Protein AF-A0A7S0TMI6-F1 (afdb_monomer)

Secondary structure (DSSP, 8-state):
-------PPPPPPPPPPPPPPPPPPPP-PPPPPPPP----------------HHHHHHHHHHHHHHHHHHHHHHHHHHHHHHHHHHSS----S-TTHHHHHHHHHHHHHHHHHHHHTTTSS--TTT--EEEE--GGGTTT-HHHHHHHHHHHHHHHHHH-STT-PPPS-----EEEE--STT----S--S--STT------------TT--HHHH----------TTSPP--SPPPPPP-

Sequence (240 aa):
AAKGFGKQPAKAKGFGAAKKASSPPPKKKTATAAPQKSAEGGGTTAGKQDMHPALLALIAETPQRRAERQALLEARAPEIVEELQTRTHCFIDGVLGEDMCAAMRAEAMRLLGDKALEDKIIDTDTRAASVVIEPELFLQAPLVTEYALDCAKVFAPLLSGKNGPLSDDASASMLACYGVDGGNFNVHIDNHGNKDRRVLTLIYYMNPGYDSERQGGRFVPWEITEDAPPKTEPPPQLSS

InterPro domains:
  IPR044862 Prolyl 4-hydroxylase alpha subunit, Fe(2+) 2OG dioxygenase domain [PF13640] (174-226)
  IPR051559 Hypoxia-inducible factor prolyl hydroxylases [PTHR12907] (170-218)

Foldseek 3Di:
DDDDDDDDDDDDDDDDDDDDDDDDDDDDDDDDDDDDDDDDDDPPPPPPPPPDVVLVVCVVCLVVLLVLLLVLQLVCQVVQLVCVVVDVDDDDPQSNHDVLLVLLVVLLCVVCDPVQLVQPQQPPQQGKRKDFDDPVCCSSRVSLVVSLLSNLVNHQVSNCPPVHHRDSDSNGRMRIGNNDPPGHDDDDDPDPDDPDPDDDDDDDDSDPPDDCVPRPDDDDDDDDDPPPPDDPDDPDDDDD

pLDDT: mean 74.27, std 19.41, range [34.81, 96.44]

Mean predicted aligned error: 13.94 Å

Solvent-accessible surface area (backbone atoms only — not comparable to full-atom values): 16162 Å² total; per-residue (Å²): 141,90,83,85,83,88,79,81,86,79,83,81,78,79,81,79,80,80,79,79,79,80,78,80,81,84,80,84,77,83,86,76,88,77,82,91,76,82,92,74,91,72,86,76,75,81,70,79,73,76,73,55,68,70,59,55,50,50,62,66,48,44,64,59,55,47,52,52,52,45,52,38,48,57,73,48,39,66,62,52,50,54,39,49,73,77,37,98,63,76,88,78,81,70,62,69,44,67,68,53,43,53,54,33,38,54,37,52,51,62,71,53,37,75,59,40,60,62,77,72,42,49,47,84,86,28,35,28,23,71,43,74,62,48,81,82,46,36,88,75,26,47,61,62,52,47,49,48,38,46,50,19,57,60,45,18,74,76,62,30,54,99,84,42,83,50,62,55,66,51,92,83,40,70,51,74,42,68,68,45,92,88,37,46,76,75,95,77,68,94,60,85,49,94,85,53,79,72,84,78,88,86,86,86,86,72,64,85,89,72,47,60,91,82,67,47,88,73,88,75,89,81,84,87,55,93,83,58,71,83,78,85,63,79,79,83,78,79,84,128

Radius of gyration: 25.83 Å; Cα contacts (8 Å, |Δi|>4): 151; chains: 1; bounding box: 46×56×104 Å

Organism: Hemiselmis andersenii (NCBI:txid464988)

Structure (mmCIF, N/CA/C/O backbone):
data_AF-A0A7S0TMI6-F1
#
_entry.id   AF-A0A7S0TMI6-F1
#
loop_
_atom_site.group_PDB
_atom_site.id
_atom_site.type_symbol
_atom_site.label_atom_id
_atom_site.label_alt_id
_atom_site.label_comp_id
_atom_site.label_asym_id
_atom_site.label_entity_id
_atom_site.label_seq_id
_atom_site.pdbx_PDB_ins_code
_atom_site.Cartn_x
_atom_site.Cartn_y
_atom_site.Cartn_z
_atom_site.occupancy
_atom_site.B_iso_or_equiv
_atom_site.auth_seq_id
_atom_site.auth_comp_id
_atom_site.auth_asym_id
_atom_site.auth_atom_id
_atom_site.pdbx_PDB_model_num
ATOM 1 N N . ALA A 1 1 ? 1.324 27.051 62.964 1.00 42.59 1 ALA A N 1
ATOM 2 C CA . ALA A 1 1 ? 1.933 28.145 62.182 1.00 42.59 1 ALA A CA 1
ATOM 3 C C . ALA A 1 1 ? 2.197 27.638 60.768 1.00 42.59 1 ALA A C 1
ATOM 5 O O . ALA A 1 1 ? 3.131 26.876 60.571 1.00 42.59 1 ALA A O 1
ATOM 6 N N . ALA A 1 2 ? 1.320 27.979 59.821 1.00 36.53 2 ALA A N 1
ATOM 7 C CA . ALA A 1 2 ? 1.399 27.551 58.427 1.00 36.53 2 ALA A CA 1
ATOM 8 C C . ALA A 1 2 ? 1.865 28.728 57.549 1.00 36.53 2 ALA A C 1
ATOM 10 O O . ALA A 1 2 ? 1.232 29.780 57.526 1.00 36.53 2 ALA A O 1
ATOM 11 N N . LYS A 1 3 ? 2.989 28.540 56.855 1.00 42.94 3 LYS A N 1
ATOM 12 C CA . LYS A 1 3 ? 3.485 29.309 55.699 1.00 42.94 3 LYS A CA 1
ATOM 13 C C . LYS A 1 3 ? 3.918 28.233 54.691 1.00 42.94 3 LYS A C 1
ATOM 15 O O . LYS A 1 3 ? 4.522 27.264 55.120 1.00 42.94 3 LYS A O 1
ATOM 20 N N . GLY A 1 4 ? 3.682 28.272 53.389 1.00 36.19 4 GLY A N 1
ATOM 21 C CA . GLY A 1 4 ? 3.099 29.241 52.476 1.00 36.19 4 GLY A CA 1
ATOM 22 C C . GLY A 1 4 ? 3.324 28.716 51.046 1.00 36.19 4 GLY A C 1
ATOM 23 O O . GLY A 1 4 ? 3.699 27.561 50.868 1.00 36.19 4 GLY A O 1
ATOM 24 N N . PHE A 1 5 ? 3.171 29.615 50.073 1.00 36.53 5 PHE A N 1
ATOM 25 C CA . PHE A 1 5 ? 3.425 29.478 48.628 1.00 36.53 5 PHE A CA 1
ATOM 26 C C . PHE A 1 5 ? 2.288 28.936 47.758 1.00 36.53 5 PHE A C 1
ATOM 28 O O . PHE A 1 5 ? 2.330 27.836 47.218 1.00 36.53 5 PHE A O 1
ATOM 35 N N . GLY A 1 6 ? 1.328 29.829 47.502 1.00 41.09 6 GLY A N 1
ATOM 36 C CA . GLY A 1 6 ? 0.644 29.868 46.215 1.00 41.09 6 GLY A CA 1
ATOM 37 C C . GLY A 1 6 ? 1.582 30.408 45.130 1.00 41.09 6 GLY A C 1
ATOM 38 O O . GLY A 1 6 ? 2.201 31.459 45.303 1.00 41.09 6 GLY A O 1
ATOM 39 N N . LYS A 1 7 ? 1.675 29.696 44.006 1.00 44.06 7 LYS A N 1
ATOM 40 C CA . LYS A 1 7 ? 2.205 30.221 42.743 1.00 44.06 7 LYS A CA 1
ATOM 41 C C . LYS A 1 7 ? 1.038 30.407 41.775 1.00 44.06 7 LYS A C 1
ATOM 43 O O . LYS A 1 7 ? 0.287 29.473 41.518 1.00 44.06 7 LYS A O 1
ATOM 48 N N . GLN A 1 8 ? 0.891 31.628 41.269 1.00 43.75 8 GLN A N 1
ATOM 49 C CA . GLN A 1 8 ? 0.002 31.950 40.154 1.00 43.75 8 GLN A CA 1
ATOM 50 C C . GLN A 1 8 ? 0.540 31.331 38.853 1.00 43.75 8 GLN A C 1
ATOM 52 O O . GLN A 1 8 ? 1.759 31.333 38.655 1.00 43.75 8 GLN A O 1
ATOM 57 N N . PRO A 1 9 ? -0.322 30.868 37.932 1.00 44.75 9 PRO A N 1
ATOM 58 C CA . PRO A 1 9 ? 0.114 30.500 36.594 1.00 44.75 9 PRO A CA 1
ATOM 59 C C . PRO A 1 9 ? 0.406 31.754 35.757 1.00 44.75 9 PRO A C 1
ATOM 61 O O . PRO A 1 9 ? -0.373 32.711 35.714 1.00 44.75 9 PRO A O 1
ATOM 64 N N . ALA A 1 10 ? 1.559 31.736 35.089 1.00 40.81 10 ALA A N 1
ATOM 65 C CA . ALA A 1 10 ? 1.977 32.755 34.141 1.00 40.81 10 ALA A CA 1
ATOM 66 C C . ALA A 1 10 ? 1.086 32.728 32.889 1.00 40.81 10 ALA A C 1
ATOM 68 O O . ALA A 1 10 ? 0.789 31.672 32.333 1.00 40.81 10 ALA A O 1
ATOM 69 N N . LYS A 1 11 ? 0.675 33.915 32.431 1.00 38.59 11 LYS A N 1
ATOM 70 C CA . LYS A 1 11 ? -0.067 34.114 31.182 1.00 38.59 11 LYS A CA 1
ATOM 71 C C . LYS A 1 11 ? 0.801 33.694 29.991 1.00 38.59 11 LYS A C 1
ATOM 73 O O . LYS A 1 11 ? 1.833 34.316 29.737 1.00 38.59 11 LYS A O 1
ATOM 78 N N . ALA A 1 12 ? 0.360 32.682 29.248 1.00 40.16 12 ALA A N 1
ATOM 79 C CA . ALA A 1 12 ? 0.941 32.316 27.963 1.00 40.16 12 ALA A CA 1
ATOM 80 C C . ALA A 1 12 ? 0.749 33.467 26.957 1.00 40.16 12 ALA A C 1
ATOM 82 O O . ALA A 1 12 ? -0.366 33.948 26.742 1.00 40.16 12 ALA A O 1
ATOM 83 N N . LYS A 1 13 ? 1.852 33.940 26.367 1.00 38.34 13 LYS A N 1
ATOM 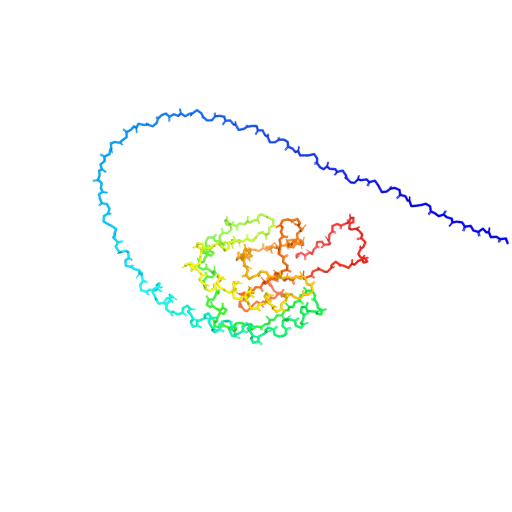84 C CA . LYS A 1 13 ? 1.847 34.894 25.253 1.00 38.34 13 LYS A CA 1
ATOM 85 C C . LYS A 1 13 ? 1.483 34.140 23.973 1.00 38.34 13 LYS A C 1
ATOM 87 O O . LYS A 1 13 ? 2.121 33.144 23.650 1.00 38.34 13 LYS A O 1
ATOM 92 N N . GLY A 1 14 ? 0.457 34.618 23.270 1.00 34.81 14 GLY A N 1
ATOM 93 C CA . GLY A 1 14 ? 0.005 34.056 22.000 1.00 34.81 14 GLY A CA 1
ATOM 94 C C . GLY A 1 14 ? 1.079 34.139 20.915 1.00 34.81 14 GLY A C 1
ATOM 95 O O . GLY A 1 14 ? 1.723 35.176 20.746 1.00 34.81 14 GLY A O 1
ATOM 96 N N . PHE A 1 15 ? 1.252 33.038 20.185 1.00 38.41 15 PHE A N 1
ATOM 97 C CA . PHE A 1 15 ? 2.086 32.976 18.992 1.00 38.41 15 PHE A CA 1
ATOM 98 C C . PHE A 1 15 ? 1.420 33.737 17.843 1.00 38.41 15 PHE A C 1
ATOM 100 O O . PHE A 1 15 ? 0.220 33.615 17.593 1.00 38.41 15 PHE A O 1
ATOM 107 N N . GLY A 1 16 ? 2.222 34.580 17.195 1.00 36.75 16 GLY A N 1
ATOM 108 C CA . GLY A 1 16 ? 1.798 35.514 16.165 1.00 36.75 16 GLY A CA 1
ATOM 109 C C . GLY A 1 16 ? 1.234 34.824 14.928 1.00 36.75 16 GLY A C 1
ATOM 110 O O . GLY A 1 16 ? 1.837 33.915 14.364 1.00 36.75 16 GLY A O 1
ATOM 111 N N . ALA A 1 17 ? 0.086 35.324 14.478 1.00 36.72 17 ALA A N 1
ATOM 112 C CA . ALA A 1 17 ? -0.463 35.033 13.168 1.00 36.72 17 ALA A CA 1
ATOM 113 C C . ALA A 1 17 ? 0.491 35.548 12.077 1.00 36.72 17 ALA A C 1
ATOM 115 O O . ALA A 1 17 ? 0.786 36.746 12.004 1.00 36.72 17 ALA A O 1
ATOM 116 N N . ALA A 1 18 ? 0.952 34.646 11.211 1.00 42.62 18 ALA A N 1
ATOM 117 C CA . ALA A 1 18 ? 1.651 35.008 9.989 1.00 42.62 18 ALA A CA 1
ATOM 118 C C . ALA A 1 18 ? 0.722 35.859 9.105 1.00 42.62 18 ALA A C 1
ATOM 120 O O . ALA A 1 18 ? -0.396 35.460 8.764 1.00 42.62 18 ALA A O 1
ATOM 121 N N . LYS A 1 19 ? 1.182 37.063 8.752 1.00 40.38 19 LYS A N 1
ATOM 122 C CA . LYS A 1 19 ? 0.500 37.962 7.818 1.00 40.38 19 LYS A CA 1
ATOM 123 C C . LYS A 1 19 ? 0.396 37.278 6.452 1.00 40.38 19 LYS A C 1
ATOM 125 O O . LYS A 1 19 ? 1.413 36.997 5.825 1.00 40.38 19 LYS A O 1
ATOM 130 N N . LYS A 1 20 ? -0.834 37.049 5.979 1.00 43.06 20 LYS A N 1
ATOM 131 C CA . LYS A 1 20 ? -1.117 36.645 4.595 1.00 43.06 20 LYS A CA 1
ATOM 132 C C . LYS A 1 20 ? -0.588 37.716 3.637 1.00 43.06 20 LYS A C 1
ATOM 134 O O . LYS A 1 20 ? -1.027 38.863 3.697 1.00 43.06 20 LYS A O 1
ATOM 139 N N . ALA A 1 21 ? 0.328 37.330 2.754 1.00 46.00 21 ALA A N 1
ATOM 140 C CA . ALA A 1 21 ? 0.695 38.125 1.592 1.00 46.00 21 ALA A CA 1
ATOM 141 C C . ALA A 1 21 ? -0.518 38.208 0.650 1.00 46.00 21 ALA A C 1
ATOM 143 O O . ALA A 1 21 ? -1.076 37.187 0.247 1.00 46.00 21 ALA A O 1
ATOM 144 N N . SER A 1 22 ? -0.959 39.426 0.342 1.00 47.41 22 SER A N 1
ATOM 145 C CA . SER A 1 22 ? -2.046 39.684 -0.599 1.00 47.41 22 SER A CA 1
ATOM 146 C C . SER A 1 22 ? -1.580 39.399 -2.024 1.00 47.41 22 SER A C 1
ATOM 148 O O . SER A 1 22 ? -0.650 40.039 -2.515 1.00 47.41 22 SER A O 1
ATOM 150 N N . SER A 1 23 ? -2.241 38.459 -2.691 1.00 55.97 23 SER A N 1
ATOM 151 C CA . SER A 1 23 ? -2.059 38.174 -4.113 1.00 55.97 23 SER A CA 1
ATOM 152 C C . SER A 1 23 ? -2.457 39.398 -4.957 1.00 55.97 23 SER A C 1
ATOM 154 O O . SER A 1 23 ? -3.486 40.017 -4.668 1.00 55.97 23 SER A O 1
ATOM 156 N N . PRO A 1 24 ? -1.695 39.764 -6.003 1.00 61.53 24 PRO A N 1
ATOM 157 C CA . PRO A 1 24 ? -2.089 40.832 -6.914 1.00 61.53 24 PRO A CA 1
ATOM 158 C C . PRO A 1 24 ? -3.308 40.420 -7.765 1.00 61.53 24 PRO A C 1
ATOM 160 O O . PRO A 1 24 ? -3.472 39.239 -8.082 1.00 61.53 24 PRO A O 1
ATOM 163 N N . PRO A 1 25 ? -4.168 41.379 -8.156 1.00 61.91 25 PRO A N 1
ATOM 164 C CA . PRO A 1 25 ? -5.385 41.095 -8.907 1.00 61.91 25 PRO A CA 1
ATOM 165 C C . PRO A 1 25 ? -5.085 40.597 -10.334 1.00 61.91 25 PRO A C 1
ATOM 167 O O . PRO A 1 25 ? -4.096 41.013 -10.948 1.00 61.91 25 PRO A O 1
ATOM 170 N N . PRO A 1 26 ? -5.950 39.736 -10.903 1.00 55.81 26 PRO A N 1
ATOM 171 C CA . PRO A 1 26 ? -5.761 39.190 -12.240 1.00 55.81 26 PRO A CA 1
ATOM 172 C C . PRO A 1 26 ? -5.887 40.283 -13.311 1.00 55.81 26 PRO A C 1
ATOM 174 O O . PRO A 1 26 ? -6.855 41.046 -13.353 1.00 55.81 26 PRO A O 1
ATOM 177 N N . LYS A 1 27 ? -4.904 40.339 -14.219 1.00 58.84 27 LYS A N 1
ATOM 178 C CA . LYS A 1 27 ? -4.942 41.202 -15.406 1.00 58.84 27 LYS A CA 1
ATOM 179 C C . LYS A 1 27 ? -6.069 40.743 -16.338 1.00 58.84 27 LYS A C 1
ATOM 181 O O . LYS A 1 27 ? -6.072 39.601 -16.796 1.00 58.84 27 LYS A O 1
ATOM 186 N N . LYS A 1 28 ? -7.001 41.653 -16.648 1.00 49.66 28 LYS A N 1
ATOM 187 C CA . LYS A 1 28 ? -8.027 41.484 -17.690 1.00 49.66 28 LYS A CA 1
ATOM 188 C C . LYS A 1 28 ? -7.351 41.173 -19.032 1.00 49.66 28 LYS A C 1
ATOM 190 O O . LYS A 1 28 ? -6.674 42.035 -19.586 1.00 49.66 28 LYS A O 1
ATOM 195 N N . LYS A 1 29 ? -7.557 39.962 -19.5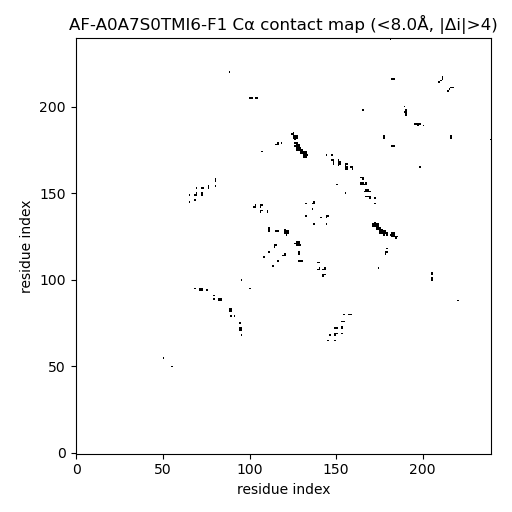58 1.00 50.34 29 LYS A N 1
ATOM 196 C CA . LYS A 1 29 ? -7.270 39.635 -20.960 1.00 50.34 29 LYS A CA 1
ATOM 197 C C . LYS A 1 29 ? -8.407 40.174 -21.827 1.00 50.34 29 LYS A C 1
ATOM 199 O O . LYS A 1 29 ? -9.563 39.798 -21.653 1.00 50.34 29 LYS A O 1
ATOM 204 N N . THR A 1 30 ? -8.065 41.080 -22.731 1.00 47.12 30 THR A N 1
ATOM 205 C CA . THR A 1 30 ? -8.906 41.556 -23.828 1.00 47.12 30 THR A CA 1
ATOM 206 C C . THR A 1 30 ? -9.189 40.400 -24.787 1.00 47.12 30 THR A C 1
ATOM 208 O O . THR A 1 30 ? -8.268 39.773 -25.306 1.00 47.12 30 THR A O 1
ATOM 211 N N . ALA A 1 31 ? -10.472 40.106 -24.994 1.00 41.91 31 ALA A N 1
ATOM 212 C CA . ALA A 1 31 ? -10.936 39.113 -25.950 1.00 41.91 31 ALA A CA 1
ATOM 213 C C . ALA A 1 31 ? -10.683 39.612 -27.379 1.00 41.91 31 ALA A C 1
ATOM 215 O O . ALA A 1 31 ? -11.191 40.659 -27.778 1.00 41.91 31 ALA A O 1
ATOM 216 N N . THR A 1 32 ? -9.888 38.867 -28.141 1.00 46.78 32 THR A N 1
ATOM 217 C CA . THR A 1 32 ? -9.762 39.036 -29.591 1.00 46.78 32 THR A CA 1
ATOM 218 C C . THR A 1 32 ? -10.737 38.068 -30.253 1.00 46.78 32 THR A C 1
ATOM 220 O O . THR A 1 32 ? -10.735 36.876 -29.946 1.00 46.78 32 THR A O 1
ATOM 223 N N . ALA A 1 33 ? -11.616 38.600 -31.099 1.00 46.03 33 ALA A N 1
ATOM 224 C CA . ALA A 1 33 ? -12.655 37.851 -31.790 1.00 46.03 33 ALA A CA 1
ATOM 225 C C . ALA A 1 33 ? -12.051 36.800 -32.736 1.00 46.03 33 ALA A C 1
ATOM 227 O O . ALA A 1 33 ? -11.196 37.118 -33.563 1.00 46.03 33 ALA A O 1
ATOM 228 N N . ALA A 1 34 ? -12.519 35.557 -32.617 1.00 45.81 34 ALA A N 1
ATOM 229 C CA . ALA A 1 34 ? -12.230 34.487 -33.562 1.00 45.81 34 ALA A CA 1
ATOM 230 C C . ALA A 1 34 ? -13.236 34.522 -34.731 1.00 45.81 34 ALA A C 1
ATOM 232 O O . ALA A 1 34 ? -14.418 34.794 -34.503 1.00 45.81 34 ALA A O 1
ATOM 233 N N . PRO A 1 35 ? -12.805 34.237 -35.972 1.00 47.91 35 PRO A N 1
ATOM 234 C CA . PRO A 1 35 ? -13.700 34.170 -37.117 1.00 47.91 35 PRO A CA 1
ATOM 235 C C . PRO A 1 35 ? -14.561 32.900 -37.070 1.00 47.91 35 PRO A C 1
ATOM 237 O O . PRO A 1 35 ? -14.063 31.796 -36.844 1.00 47.91 35 PRO A O 1
ATOM 240 N N . GLN A 1 36 ? -15.862 33.078 -37.314 1.00 51.00 36 GLN A N 1
ATOM 241 C CA . GLN A 1 36 ? -16.829 32.002 -37.514 1.00 51.00 36 GLN A CA 1
ATOM 242 C C . GLN A 1 36 ? -16.400 31.132 -38.700 1.00 51.00 36 GLN A C 1
ATOM 244 O O . GLN A 1 36 ? -16.305 31.6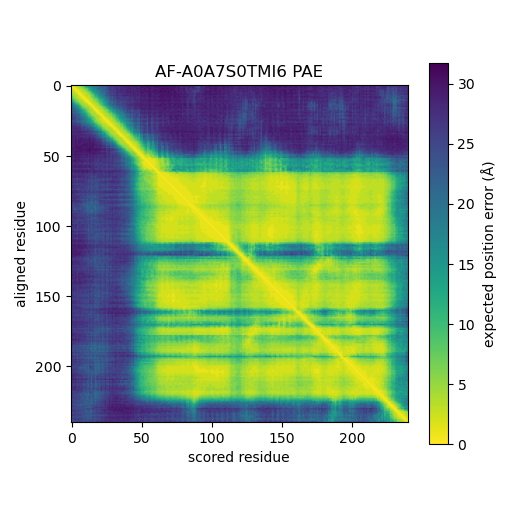15 -39.829 1.00 51.00 36 GLN A O 1
ATOM 249 N N . LYS A 1 37 ? -16.170 29.843 -38.436 1.00 48.72 37 LYS A N 1
ATOM 250 C CA . LYS A 1 37 ? -16.038 28.813 -39.466 1.00 48.72 37 LYS A CA 1
ATOM 251 C C . LYS A 1 37 ? -17.310 27.973 -39.500 1.00 48.72 37 LYS A C 1
ATOM 253 O O . LYS A 1 37 ? -17.849 27.586 -38.467 1.00 48.72 37 LYS A O 1
ATOM 258 N N . SER A 1 38 ? -17.773 27.789 -40.723 1.00 45.38 38 SER A N 1
ATOM 259 C CA . SER A 1 38 ? -19.020 27.201 -41.185 1.00 45.38 38 SER A CA 1
ATOM 260 C C . SER A 1 38 ? -19.298 25.813 -40.612 1.00 45.38 38 SER A C 1
ATOM 262 O O . SER A 1 38 ? -18.395 24.992 -40.470 1.00 45.38 38 SER A O 1
ATOM 264 N N . ALA A 1 39 ? -20.576 25.562 -40.340 1.00 50.34 39 ALA A N 1
ATOM 265 C CA . ALA A 1 39 ? -21.112 24.255 -40.011 1.00 50.34 39 ALA A CA 1
ATOM 266 C C . ALA A 1 39 ? -21.071 23.336 -41.242 1.00 50.34 39 ALA A C 1
ATOM 268 O O . ALA A 1 39 ? -21.778 23.578 -42.218 1.00 50.34 39 ALA A O 1
ATOM 269 N N . GLU A 1 40 ? -20.288 22.264 -41.164 1.00 43.22 40 GLU A N 1
ATOM 270 C CA . GLU A 1 40 ? -20.461 21.076 -41.996 1.00 43.22 40 GLU A CA 1
ATOM 271 C C . GLU A 1 40 ? -20.865 19.919 -41.083 1.00 43.22 40 GLU A C 1
ATOM 273 O O . GLU A 1 40 ? -20.147 19.534 -40.158 1.00 43.22 40 GLU A O 1
ATOM 278 N N . GLY A 1 41 ? -22.079 19.418 -41.312 1.00 50.78 41 GLY A N 1
ATOM 279 C CA . GLY A 1 41 ? -22.630 18.262 -40.627 1.00 50.78 41 GLY A CA 1
ATOM 280 C C . GLY A 1 41 ? -21.900 16.996 -41.053 1.00 50.78 41 GLY A C 1
ATOM 281 O O . GLY A 1 41 ? -22.146 16.466 -42.131 1.00 50.78 41 GLY A O 1
ATOM 282 N N . GLY A 1 42 ? -21.028 16.497 -40.182 1.00 41.59 42 GLY A N 1
ATOM 283 C CA . GLY A 1 42 ? -20.512 15.136 -40.236 1.00 41.59 42 GLY A CA 1
ATOM 284 C C . GLY A 1 42 ? -21.263 14.283 -39.225 1.00 41.59 42 GLY A C 1
ATOM 285 O O . GLY A 1 42 ? -21.011 14.385 -38.027 1.00 41.59 42 GLY A O 1
ATOM 286 N N . GLY A 1 43 ? -22.200 13.459 -39.694 1.00 45.56 43 GLY A N 1
ATOM 287 C CA . GLY A 1 43 ? -22.803 12.410 -38.881 1.00 45.56 43 GLY A CA 1
ATOM 288 C C . GLY A 1 43 ? -21.725 11.418 -38.453 1.00 45.56 43 GLY A C 1
ATOM 289 O O . GLY A 1 43 ? -21.267 10.606 -39.253 1.00 45.56 43 GLY A O 1
ATOM 290 N N . THR A 1 44 ? -21.306 11.488 -37.194 1.00 39.47 44 THR A N 1
ATOM 291 C CA . THR A 1 44 ? -20.454 10.482 -36.571 1.00 39.47 44 THR A CA 1
ATOM 292 C C . THR A 1 44 ? -21.311 9.261 -36.275 1.00 39.47 44 THR A C 1
ATOM 294 O O . THR A 1 44 ? -21.987 9.162 -35.254 1.00 39.47 44 THR A O 1
ATOM 297 N N . THR A 1 45 ? -21.297 8.296 -37.192 1.00 43.47 45 THR A N 1
ATOM 298 C CA . THR A 1 45 ? -21.624 6.913 -36.849 1.00 43.47 45 THR A CA 1
ATOM 299 C C . THR A 1 45 ? -20.718 6.514 -35.692 1.00 43.47 45 THR A C 1
ATOM 301 O O . THR A 1 45 ? -19.501 6.447 -35.866 1.00 43.47 45 THR A O 1
ATOM 304 N N . ALA A 1 46 ? -21.306 6.321 -34.509 1.00 44.22 46 ALA A N 1
ATOM 305 C CA . ALA A 1 46 ? -20.636 5.806 -33.328 1.00 44.22 46 ALA A CA 1
ATOM 306 C C . ALA A 1 46 ? -19.992 4.464 -33.691 1.00 44.22 46 ALA A C 1
ATOM 308 O O . ALA A 1 46 ? -20.654 3.425 -33.737 1.00 44.22 46 ALA A O 1
ATOM 309 N N . GLY A 1 47 ? -18.707 4.513 -34.042 1.00 43.19 47 GLY A N 1
ATOM 310 C CA . GLY A 1 47 ? -17.906 3.329 -34.269 1.00 43.19 47 GLY A CA 1
ATOM 311 C C . GLY A 1 47 ? -17.925 2.534 -32.978 1.00 43.19 47 GLY A C 1
ATOM 312 O O . GLY A 1 47 ? -17.528 3.046 -31.932 1.00 43.19 47 GLY A O 1
ATOM 313 N N . LYS A 1 48 ? -18.419 1.298 -33.047 1.00 43.44 48 LYS A N 1
ATOM 314 C CA . LYS A 1 48 ? -18.134 0.292 -32.030 1.00 43.44 48 LYS A CA 1
ATOM 315 C C . LYS A 1 48 ? -16.613 0.199 -31.974 1.00 43.44 48 LYS A C 1
ATOM 317 O O . LYS A 1 48 ? -16.002 -0.352 -32.882 1.00 43.44 48 LYS A O 1
ATOM 322 N N . GLN A 1 49 ? -15.998 0.855 -30.992 1.00 54.12 49 GLN A N 1
ATOM 323 C CA . GLN A 1 49 ? -14.592 0.639 -30.703 1.00 54.12 49 GLN A CA 1
ATOM 324 C C . GLN A 1 49 ? -14.504 -0.800 -30.223 1.00 54.12 49 GLN A C 1
ATOM 326 O O . GLN A 1 49 ? -14.916 -1.107 -29.104 1.00 54.12 49 GLN A O 1
ATOM 331 N N . ASP A 1 50 ? -14.047 -1.681 -31.107 1.00 57.56 50 ASP A N 1
ATOM 332 C CA . ASP A 1 50 ? -13.699 -3.042 -30.746 1.00 57.56 50 ASP A CA 1
ATOM 333 C C . ASP A 1 50 ? -12.683 -2.953 -29.608 1.00 57.56 50 ASP A C 1
ATOM 335 O O . ASP A 1 50 ? -11.554 -2.483 -29.777 1.00 57.56 50 ASP A O 1
ATOM 339 N N . MET A 1 51 ? -13.133 -3.308 -28.405 1.00 60.28 51 MET A N 1
ATOM 340 C CA . MET A 1 51 ? -12.272 -3.306 -27.236 1.00 60.28 51 MET A CA 1
ATOM 341 C C . MET A 1 51 ? -11.139 -4.295 -27.490 1.00 60.28 51 MET A C 1
ATO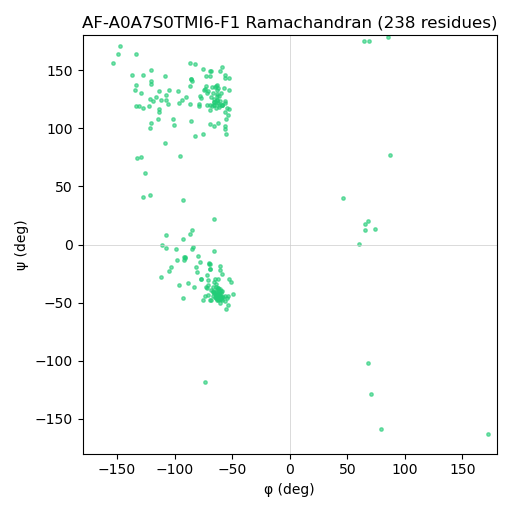M 343 O O . MET A 1 51 ? -11.374 -5.445 -27.860 1.00 60.28 51 MET A O 1
ATOM 347 N N . HIS A 1 52 ? -9.904 -3.828 -27.308 1.00 71.69 52 HIS A N 1
ATOM 348 C CA . HIS A 1 52 ? -8.710 -4.626 -27.551 1.00 71.69 52 HIS A CA 1
ATOM 349 C C . HIS A 1 52 ? -8.801 -5.956 -26.772 1.00 71.69 52 HIS A C 1
ATOM 351 O O . HIS A 1 52 ? -9.111 -5.918 -25.579 1.00 71.69 52 HIS A O 1
ATOM 357 N N . PRO A 1 53 ? -8.513 -7.125 -27.376 1.00 69.94 53 PRO A N 1
ATOM 358 C CA . PRO A 1 53 ? -8.653 -8.430 -26.719 1.00 69.94 53 PRO A CA 1
ATOM 359 C C . PRO A 1 53 ? -7.968 -8.537 -25.345 1.00 69.94 53 PRO A C 1
ATOM 361 O O . PRO A 1 53 ? -8.493 -9.186 -24.445 1.00 69.94 53 PRO A O 1
ATOM 364 N N . ALA A 1 54 ? -6.845 -7.837 -25.143 1.00 58.62 54 ALA A N 1
ATOM 365 C CA . ALA A 1 54 ? -6.169 -7.770 -23.842 1.00 58.62 54 ALA A CA 1
ATOM 366 C C . ALA A 1 54 ? -7.009 -7.084 -22.746 1.00 58.62 54 ALA A C 1
ATOM 368 O O . ALA A 1 54 ? -6.947 -7.477 -21.588 1.00 58.62 54 ALA A O 1
ATOM 369 N N . LEU A 1 55 ? -7.818 -6.085 -23.107 1.00 63.69 55 LEU A N 1
ATOM 370 C CA . LEU A 1 55 ? -8.715 -5.401 -22.178 1.00 63.69 55 LEU A CA 1
ATOM 371 C C . LEU A 1 55 ? -9.899 -6.297 -21.792 1.00 63.69 55 LEU A C 1
ATOM 373 O O . LEU A 1 55 ? -10.303 -6.308 -20.636 1.00 63.69 55 LEU A O 1
ATOM 377 N N . LEU A 1 56 ? -10.417 -7.095 -22.730 1.00 68.69 56 LEU A N 1
ATOM 378 C CA . LEU A 1 56 ? -11.463 -8.083 -22.441 1.00 68.69 56 LEU A CA 1
ATOM 379 C C . LEU A 1 56 ? -10.955 -9.208 -21.527 1.00 68.69 56 LEU A C 1
ATOM 381 O O . LEU A 1 56 ? -11.663 -9.598 -20.603 1.00 68.69 56 LEU A O 1
ATOM 385 N N . ALA A 1 57 ? -9.726 -9.686 -21.743 1.00 65.12 57 ALA A N 1
ATOM 386 C CA . ALA A 1 57 ? -9.085 -10.661 -20.859 1.00 65.12 57 ALA A CA 1
ATOM 387 C C . ALA A 1 57 ? -8.852 -10.087 -19.452 1.00 65.12 57 ALA A C 1
ATOM 389 O O . ALA A 1 57 ? -9.193 -10.730 -18.464 1.00 65.12 57 ALA A O 1
ATOM 390 N N . LEU A 1 58 ? -8.375 -8.840 -19.358 1.00 63.69 58 LEU A N 1
ATOM 391 C CA . LEU A 1 58 ? -8.201 -8.142 -18.083 1.00 63.69 58 LEU A CA 1
ATOM 392 C C . LEU A 1 58 ? -9.527 -8.036 -17.320 1.00 63.69 58 LEU A C 1
ATOM 394 O O . LEU A 1 58 ? -9.597 -8.408 -16.152 1.00 63.69 58 LEU A O 1
ATOM 398 N N . ILE A 1 59 ? -10.600 -7.614 -17.997 1.00 66.94 59 ILE A N 1
ATOM 399 C CA . ILE A 1 59 ? -11.952 -7.545 -17.420 1.00 66.94 59 ILE A CA 1
ATOM 400 C C . ILE A 1 59 ? -12.426 -8.925 -16.937 1.00 66.94 59 ILE A C 1
ATOM 402 O O . ILE A 1 59 ? -13.024 -9.020 -15.867 1.00 66.94 59 ILE A O 1
ATOM 406 N N . ALA A 1 60 ? -12.147 -9.994 -17.689 1.00 67.06 60 ALA A N 1
ATOM 407 C CA . ALA A 1 60 ? -12.553 -11.354 -17.336 1.00 67.06 60 ALA A CA 1
ATOM 408 C C . ALA A 1 60 ? -11.773 -11.937 -16.142 1.00 67.06 60 ALA A C 1
ATOM 410 O O . ALA A 1 60 ? -12.351 -12.662 -15.336 1.00 67.06 60 ALA A O 1
ATOM 411 N N . GLU A 1 61 ? -10.487 -11.610 -15.998 1.00 70.81 61 GLU A N 1
ATOM 412 C CA . GLU A 1 61 ? -9.635 -12.092 -14.899 1.00 70.81 61 GLU A CA 1
ATOM 413 C C . GLU A 1 61 ? -9.810 -11.293 -13.597 1.00 70.81 61 GLU A C 1
ATOM 415 O O . GLU A 1 61 ? -9.489 -11.781 -12.509 1.00 70.81 61 GLU A O 1
ATOM 420 N N . THR A 1 62 ? -10.349 -10.074 -13.689 1.00 75.50 62 THR A N 1
ATOM 421 C CA . THR A 1 62 ? -10.488 -9.143 -12.559 1.00 75.50 62 THR A CA 1
ATOM 422 C C . THR A 1 62 ? -11.241 -9.743 -11.357 1.00 75.50 62 THR A C 1
ATOM 424 O O . THR A 1 62 ? -10.744 -9.614 -10.238 1.00 75.50 62 THR A O 1
ATOM 427 N N . PRO A 1 63 ? -12.390 -10.441 -11.509 1.00 85.44 63 PRO A N 1
ATOM 428 C CA . PRO A 1 63 ? -13.135 -10.949 -10.355 1.00 85.44 63 PRO A CA 1
ATOM 429 C C . PRO A 1 63 ? -12.386 -12.031 -9.570 1.00 85.44 63 PRO A C 1
ATOM 431 O O . PRO A 1 63 ? -12.415 -12.016 -8.342 1.00 85.44 63 PRO A O 1
ATOM 434 N N . GLN A 1 64 ? -11.705 -12.951 -10.261 1.00 87.12 64 GLN A N 1
ATOM 435 C CA . GLN A 1 64 ? -10.966 -14.033 -9.608 1.00 87.12 64 GLN A CA 1
ATOM 436 C C . GLN A 1 64 ? -9.748 -13.489 -8.861 1.00 87.12 64 GLN A C 1
ATOM 438 O O . GLN A 1 64 ? -9.574 -13.799 -7.686 1.00 87.12 64 GLN A O 1
ATOM 443 N N . ARG A 1 65 ? -8.950 -12.628 -9.510 1.00 86.19 65 ARG A N 1
ATOM 444 C CA . ARG A 1 65 ? -7.783 -11.998 -8.871 1.00 86.19 65 ARG A CA 1
ATOM 445 C C . ARG A 1 65 ? -8.185 -11.128 -7.682 1.00 86.19 65 ARG A C 1
ATOM 447 O O . ARG A 1 65 ? -7.488 -11.106 -6.673 1.00 86.19 65 ARG A O 1
ATOM 454 N N . ARG A 1 66 ? -9.323 -10.432 -7.779 1.00 88.88 66 ARG A N 1
ATOM 455 C CA . ARG A 1 66 ? -9.891 -9.676 -6.659 1.00 88.88 66 ARG A CA 1
ATOM 456 C C . ARG A 1 66 ? -10.267 -10.589 -5.498 1.00 88.88 66 ARG A C 1
ATOM 458 O O . ARG A 1 66 ? -9.892 -10.299 -4.371 1.00 88.88 66 ARG A O 1
ATOM 465 N N . ALA A 1 67 ? -10.967 -11.691 -5.768 1.00 91.31 67 ALA A N 1
ATOM 466 C CA . ALA A 1 67 ? -11.346 -12.649 -4.733 1.00 91.31 67 ALA A CA 1
ATOM 467 C C . ALA A 1 67 ? -10.119 -13.275 -4.049 1.00 91.31 67 ALA A C 1
ATOM 469 O O . ALA A 1 67 ? -10.082 -13.368 -2.827 1.00 91.31 67 ALA A O 1
ATOM 470 N N . GLU A 1 68 ? -9.097 -13.649 -4.822 1.00 93.00 68 GLU A N 1
ATOM 471 C CA . GLU A 1 68 ? -7.830 -14.170 -4.300 1.00 93.00 68 GLU A CA 1
ATOM 472 C C . GLU A 1 68 ? -7.118 -13.147 -3.408 1.00 93.00 68 GLU A C 1
ATOM 474 O O . GLU A 1 68 ? -6.770 -13.448 -2.269 1.00 93.00 68 GLU A O 1
ATOM 479 N N . ARG A 1 69 ? -6.960 -11.908 -3.887 1.00 93.88 69 ARG A N 1
ATOM 480 C CA . ARG A 1 69 ? -6.354 -10.818 -3.115 1.00 93.88 69 ARG A CA 1
ATOM 481 C C . ARG A 1 69 ? -7.123 -10.529 -1.830 1.00 93.88 69 ARG A C 1
ATOM 483 O O . ARG A 1 69 ? -6.507 -10.373 -0.780 1.00 93.88 69 ARG A O 1
ATOM 490 N N . GLN A 1 70 ? -8.450 -10.468 -1.901 1.00 94.25 70 GLN A N 1
ATOM 491 C CA . GLN A 1 70 ? -9.285 -10.249 -0.727 1.00 94.25 70 GLN A CA 1
ATOM 492 C C . GLN A 1 70 ? -9.127 -11.392 0.283 1.00 94.25 70 GLN A C 1
ATOM 494 O O . GLN A 1 70 ? -8.937 -11.120 1.463 1.00 94.25 70 GLN A O 1
ATOM 499 N N . ALA A 1 71 ? -9.102 -12.649 -0.169 1.00 95.25 71 ALA A N 1
ATOM 500 C CA . ALA A 1 71 ? -8.872 -13.798 0.705 1.00 95.25 71 ALA A CA 1
ATOM 501 C C . ALA A 1 71 ? -7.491 -13.750 1.386 1.00 95.25 71 ALA A C 1
ATOM 503 O O . ALA A 1 71 ? -7.377 -14.060 2.571 1.00 95.25 71 ALA A O 1
ATOM 504 N N . LEU A 1 72 ? -6.446 -13.322 0.666 1.00 95.62 72 LEU A N 1
ATOM 505 C CA . LEU A 1 72 ? -5.108 -13.117 1.234 1.00 95.62 72 LEU A CA 1
ATOM 506 C C . LEU A 1 72 ? -5.111 -12.017 2.308 1.00 95.62 72 LEU A C 1
ATOM 508 O O . LEU A 1 72 ? -4.565 -12.217 3.392 1.00 95.62 72 LEU A O 1
ATOM 512 N N . LEU A 1 73 ? -5.772 -10.885 2.049 1.00 95.69 73 LEU A N 1
ATOM 513 C CA . LEU A 1 73 ? -5.923 -9.800 3.026 1.00 95.69 73 LEU A CA 1
ATOM 514 C C . LEU A 1 73 ? -6.705 -10.255 4.266 1.00 95.69 73 LEU A C 1
ATOM 516 O O . LEU A 1 73 ? -6.264 -10.023 5.391 1.00 95.69 73 LEU A O 1
ATOM 520 N N . GLU A 1 74 ? -7.832 -10.941 4.074 1.00 96.12 74 GLU A N 1
ATOM 521 C CA . GLU A 1 74 ? -8.666 -11.482 5.152 1.00 96.12 74 GLU A CA 1
ATOM 522 C C . GLU A 1 74 ? -7.898 -12.492 6.014 1.00 96.12 74 GLU A C 1
ATOM 524 O O . GLU A 1 74 ? -8.010 -12.464 7.239 1.00 96.12 74 GLU A O 1
ATOM 529 N N . ALA A 1 75 ? -7.054 -13.329 5.404 1.00 96.19 75 ALA A N 1
ATOM 530 C CA . ALA A 1 75 ? -6.221 -14.288 6.126 1.00 96.19 75 ALA A CA 1
ATOM 531 C C . ALA A 1 75 ? -5.171 -13.619 7.032 1.00 96.19 75 ALA A C 1
ATOM 533 O O . ALA A 1 75 ? -4.803 -14.187 8.061 1.00 96.19 75 ALA A O 1
ATOM 534 N N . ARG A 1 76 ? -4.687 -12.418 6.678 1.00 95.56 76 ARG A N 1
ATOM 535 C CA . ARG A 1 76 ? -3.726 -11.642 7.489 1.00 95.56 76 ARG A CA 1
ATOM 536 C C . ARG A 1 76 ? -4.405 -10.666 8.456 1.00 95.56 76 ARG A C 1
ATOM 538 O O . ARG A 1 76 ? -3.752 -10.152 9.361 1.00 95.56 76 ARG A O 1
ATOM 545 N N . ALA A 1 77 ? -5.702 -10.409 8.293 1.00 94.50 77 ALA A N 1
ATOM 546 C CA . ALA A 1 77 ? -6.409 -9.375 9.039 1.00 94.50 77 ALA A CA 1
ATOM 547 C C . ALA A 1 77 ? -6.394 -9.551 10.571 1.00 94.50 77 ALA A C 1
ATOM 549 O O . ALA A 1 77 ? -6.200 -8.540 11.246 1.00 94.50 77 ALA A O 1
ATOM 550 N N . PRO A 1 78 ? -6.535 -10.762 11.155 1.00 94.75 78 PRO A N 1
ATOM 551 C CA . PRO A 1 78 ? -6.476 -10.921 12.610 1.00 94.75 78 PRO A CA 1
ATOM 552 C C . PRO A 1 78 ? -5.155 -10.433 13.223 1.00 94.75 78 PRO A C 1
ATOM 554 O O . PRO A 1 78 ? -5.183 -9.690 14.198 1.00 94.75 78 PRO A O 1
ATOM 557 N N . GLU A 1 79 ? -4.020 -10.783 12.609 1.00 95.00 79 GLU A N 1
ATOM 558 C CA . GLU A 1 79 ? -2.676 -10.366 13.043 1.00 95.00 79 GLU A CA 1
ATOM 559 C C . GLU A 1 79 ? -2.500 -8.845 12.939 1.00 95.00 79 GLU A C 1
ATOM 561 O O . GLU A 1 79 ? -2.035 -8.202 13.876 1.00 95.00 79 GLU A O 1
ATOM 566 N N . ILE A 1 80 ? -2.947 -8.250 11.826 1.00 92.94 80 ILE A N 1
ATOM 567 C CA . ILE A 1 80 ? -2.899 -6.794 11.608 1.00 92.94 80 ILE A CA 1
ATOM 568 C C . ILE A 1 80 ? -3.715 -6.054 12.669 1.00 92.94 80 ILE A C 1
ATOM 570 O O . ILE A 1 80 ? -3.258 -5.065 13.240 1.00 92.94 80 ILE A O 1
ATOM 574 N N . VAL A 1 81 ? -4.936 -6.520 12.927 1.00 92.00 81 VAL A N 1
ATOM 575 C CA . VAL A 1 81 ? -5.846 -5.887 13.886 1.00 92.00 81 VAL A CA 1
ATOM 576 C C . VAL A 1 81 ? -5.298 -5.998 15.306 1.00 92.00 81 VAL A C 1
ATOM 578 O O . VAL A 1 81 ? -5.365 -5.020 16.046 1.00 92.00 81 VAL A O 1
ATOM 581 N N . GLU A 1 82 ? -4.738 -7.146 15.685 1.00 92.88 82 GLU A N 1
ATOM 582 C CA . GLU A 1 82 ? -4.114 -7.344 16.997 1.00 92.88 82 GLU A CA 1
ATOM 583 C C . GLU A 1 82 ? -2.910 -6.408 17.205 1.00 92.88 82 GLU A C 1
ATOM 585 O O . GLU A 1 82 ? -2.836 -5.701 18.216 1.00 92.88 82 GLU A O 1
ATOM 590 N N . GLU A 1 83 ? -2.006 -6.320 16.227 1.00 93.19 83 GLU A N 1
ATOM 591 C CA . GLU A 1 83 ? -0.850 -5.419 16.295 1.00 93.19 83 GLU A CA 1
ATOM 592 C C . GLU A 1 83 ? -1.286 -3.947 16.375 1.00 93.19 83 GLU A C 1
ATOM 594 O O . GLU A 1 83 ? -0.841 -3.222 17.263 1.00 93.19 83 GLU A O 1
ATOM 599 N N . LEU A 1 84 ? -2.227 -3.502 15.535 1.00 90.88 84 LEU A N 1
ATOM 600 C CA . LEU A 1 84 ? -2.712 -2.111 15.541 1.00 90.88 84 LEU A CA 1
ATOM 601 C C . LEU A 1 84 ? -3.554 -1.744 16.775 1.00 90.88 84 LEU A C 1
ATOM 603 O O . LEU A 1 84 ? -3.776 -0.565 17.051 1.00 90.88 84 LEU A O 1
ATOM 607 N N . GLN A 1 85 ? -4.041 -2.725 17.536 1.00 88.38 85 GLN A N 1
ATOM 608 C CA . GLN A 1 85 ? -4.687 -2.476 18.828 1.00 88.38 85 GLN A CA 1
ATOM 609 C C . GLN A 1 85 ? -3.680 -2.256 19.960 1.00 88.38 85 GLN A C 1
ATOM 611 O O . GLN A 1 85 ? -4.027 -1.637 20.970 1.00 88.38 85 GLN A O 1
ATOM 616 N N . THR A 1 86 ? -2.456 -2.766 19.811 1.00 88.81 86 THR A N 1
ATOM 617 C CA . THR A 1 86 ? -1.399 -2.679 20.828 1.00 88.81 86 THR A CA 1
ATOM 618 C C . THR A 1 86 ? -0.326 -1.650 20.487 1.00 88.81 86 THR A C 1
ATOM 620 O O . THR A 1 86 ? 0.341 -1.142 21.390 1.00 88.81 86 THR A O 1
ATOM 623 N N . ARG A 1 87 ? -0.175 -1.313 19.204 1.00 90.31 87 ARG A N 1
ATOM 624 C CA . ARG A 1 87 ? 0.841 -0.410 18.664 1.00 90.31 87 ARG A CA 1
ATOM 625 C C . ARG A 1 87 ? 0.226 0.590 17.695 1.00 90.31 87 ARG A C 1
ATOM 627 O O . ARG A 1 87 ? -0.875 0.414 17.192 1.00 90.31 87 ARG A O 1
ATOM 634 N N . THR A 1 88 ? 0.979 1.644 17.406 1.00 88.69 88 THR A N 1
ATOM 635 C CA . THR A 1 88 ? 0.587 2.686 16.444 1.00 88.69 88 THR A CA 1
ATOM 636 C C . THR A 1 88 ? 0.780 2.264 14.984 1.00 88.69 88 THR A C 1
ATOM 638 O O . THR A 1 88 ? 0.256 2.914 14.083 1.00 88.69 88 THR A O 1
ATOM 641 N N . HIS A 1 89 ? 1.539 1.192 14.742 1.00 92.62 89 HIS A N 1
ATOM 642 C CA . HIS A 1 89 ? 1.913 0.701 13.421 1.00 92.62 89 HIS A CA 1
ATOM 643 C C . HIS A 1 89 ? 2.189 -0.810 13.458 1.00 92.62 89 HIS A C 1
ATOM 645 O O . HIS A 1 89 ? 2.552 -1.356 14.500 1.00 92.62 89 HIS A O 1
ATOM 651 N N . CYS A 1 90 ? 2.060 -1.472 12.307 1.00 94.00 90 CYS A N 1
ATOM 652 C CA . CYS A 1 90 ? 2.390 -2.884 12.120 1.00 94.00 90 CYS A CA 1
ATOM 653 C C . CYS A 1 90 ? 3.134 -3.087 10.791 1.00 94.00 90 CYS A C 1
ATOM 655 O O . CYS A 1 90 ? 2.836 -2.411 9.804 1.00 94.00 90 CYS A O 1
ATOM 657 N N . PHE A 1 91 ? 4.070 -4.036 10.753 1.00 94.94 91 PHE A N 1
ATOM 658 C CA . PHE A 1 91 ? 4.768 -4.449 9.532 1.00 94.94 91 PHE A CA 1
ATOM 659 C C . PHE A 1 91 ? 4.428 -5.902 9.241 1.00 94.94 91 PHE A C 1
ATOM 661 O O . PHE A 1 91 ? 4.585 -6.748 10.116 1.00 94.94 91 PHE A O 1
ATOM 668 N N . ILE A 1 92 ? 3.962 -6.177 8.025 1.00 94.31 92 ILE A N 1
ATOM 669 C CA . ILE A 1 92 ? 3.548 -7.514 7.614 1.00 94.31 92 ILE A CA 1
ATOM 670 C C . ILE A 1 92 ? 4.204 -7.844 6.282 1.00 94.31 92 ILE A C 1
ATOM 672 O O . ILE A 1 92 ? 3.951 -7.181 5.275 1.00 94.31 92 ILE A O 1
ATOM 676 N N . ASP A 1 93 ? 5.004 -8.904 6.277 1.00 95.88 93 ASP A N 1
ATOM 677 C CA . ASP A 1 93 ? 5.626 -9.422 5.066 1.00 95.88 93 ASP A CA 1
ATOM 678 C C . ASP A 1 93 ? 4.706 -10.404 4.335 1.00 95.88 93 ASP A C 1
ATOM 680 O O . ASP A 1 93 ? 3.806 -11.020 4.913 1.00 95.88 93 ASP A O 1
ATOM 684 N N . GLY A 1 94 ? 4.938 -10.549 3.028 1.00 94.69 94 GLY A N 1
ATOM 685 C CA . GLY A 1 94 ? 4.306 -11.592 2.219 1.00 94.69 94 GLY A CA 1
ATOM 686 C C . GLY A 1 94 ? 2.788 -11.474 2.055 1.00 94.69 94 GLY A C 1
ATOM 687 O O . GLY A 1 94 ? 2.170 -12.450 1.646 1.00 94.69 94 GLY A O 1
ATOM 688 N N . VAL A 1 95 ? 2.187 -10.305 2.325 1.00 94.25 95 VAL A N 1
ATOM 689 C CA . VAL A 1 95 ? 0.719 -10.101 2.343 1.00 94.25 95 VAL A CA 1
ATOM 690 C C . VAL A 1 95 ? 0.021 -10.648 1.096 1.00 94.25 95 VAL A C 1
ATOM 692 O O . VAL A 1 95 ? -1.025 -11.274 1.214 1.00 94.25 95 VAL A O 1
ATOM 695 N N . LEU A 1 96 ? 0.595 -10.425 -0.090 1.00 94.38 96 LEU A N 1
ATOM 696 C CA . LEU A 1 96 ? 0.016 -10.865 -1.366 1.00 94.38 96 LEU A CA 1
ATOM 697 C C . LEU A 1 96 ? 0.799 -11.996 -2.053 1.00 94.38 96 LEU A C 1
ATOM 699 O O . LEU A 1 96 ? 0.424 -12.422 -3.141 1.00 94.38 96 LEU A O 1
ATOM 703 N N . GLY A 1 97 ? 1.903 -12.450 -1.458 1.00 94.69 97 GLY A N 1
ATOM 704 C CA . GLY A 1 97 ? 2.869 -13.318 -2.135 1.00 94.69 97 GLY A CA 1
ATOM 705 C C . GLY A 1 97 ? 3.663 -12.625 -3.255 1.00 94.69 97 GLY A C 1
ATOM 706 O O . GLY A 1 97 ? 3.451 -11.456 -3.589 1.00 94.69 97 GLY A O 1
ATOM 707 N N . GLU A 1 98 ? 4.623 -13.359 -3.818 1.00 94.81 98 GLU A N 1
ATOM 708 C CA . GLU A 1 98 ? 5.583 -12.836 -4.799 1.00 94.81 98 GLU A CA 1
ATOM 709 C C . GLU A 1 98 ? 4.940 -12.540 -6.160 1.00 94.81 98 GLU A C 1
ATOM 711 O O . GLU A 1 98 ? 5.170 -11.469 -6.722 1.00 94.81 98 GLU A O 1
ATOM 716 N N . ASP A 1 99 ? 4.085 -13.436 -6.662 1.00 93.25 99 ASP A N 1
ATOM 717 C CA . ASP A 1 99 ? 3.479 -13.316 -7.995 1.00 93.25 99 ASP A CA 1
ATOM 718 C C . ASP A 1 99 ? 2.569 -12.085 -8.115 1.00 93.25 99 ASP A C 1
ATOM 720 O O . ASP A 1 99 ? 2.664 -11.308 -9.070 1.00 93.25 99 ASP A O 1
ATOM 724 N N . MET A 1 100 ? 1.712 -11.858 -7.115 1.00 92.75 100 MET A N 1
ATOM 725 C CA . MET A 1 100 ? 0.816 -10.699 -7.085 1.00 92.75 100 MET A CA 1
ATOM 726 C C . MET A 1 100 ? 1.603 -9.395 -6.902 1.00 92.75 100 MET A C 1
ATOM 728 O O . MET A 1 100 ? 1.289 -8.393 -7.547 1.00 92.75 100 MET A O 1
ATOM 732 N N . CYS A 1 101 ? 2.652 -9.409 -6.069 1.00 95.06 101 CYS A N 1
ATOM 733 C CA . CYS A 1 101 ? 3.560 -8.273 -5.909 1.00 95.06 101 CYS A CA 1
ATOM 734 C C . CYS A 1 101 ? 4.247 -7.928 -7.238 1.00 95.06 101 CYS A C 1
ATOM 736 O O . CYS A 1 101 ? 4.260 -6.768 -7.651 1.00 95.06 101 CYS A O 1
ATOM 738 N N . ALA A 1 102 ? 4.754 -8.933 -7.958 1.00 94.69 102 ALA A N 1
ATOM 739 C CA . ALA A 1 102 ? 5.388 -8.752 -9.259 1.00 94.69 102 ALA A CA 1
ATOM 740 C C . ALA A 1 102 ? 4.411 -8.186 -10.304 1.00 94.69 102 ALA A C 1
ATOM 742 O O . ALA A 1 102 ? 4.765 -7.256 -11.035 1.00 94.69 102 ALA A O 1
ATOM 743 N N . ALA A 1 103 ? 3.174 -8.689 -10.344 1.00 92.56 103 ALA A N 1
ATOM 744 C CA . ALA A 1 103 ? 2.131 -8.185 -11.234 1.00 92.56 103 ALA A CA 1
ATOM 745 C C . ALA A 1 103 ? 1.753 -6.725 -10.919 1.00 92.56 103 ALA A C 1
ATOM 747 O O . ALA A 1 103 ? 1.701 -5.889 -11.823 1.00 92.56 103 ALA A O 1
ATOM 748 N N . MET A 1 104 ? 1.555 -6.394 -9.640 1.00 92.88 104 MET A N 1
ATOM 749 C CA . MET A 1 104 ? 1.245 -5.030 -9.200 1.00 92.88 104 MET A CA 1
ATOM 750 C C . MET A 1 104 ? 2.397 -4.067 -9.494 1.00 92.88 104 MET A C 1
ATOM 752 O O . MET A 1 104 ? 2.180 -2.961 -9.990 1.00 92.88 104 MET A O 1
ATOM 756 N N . ARG A 1 105 ? 3.639 -4.512 -9.280 1.00 93.56 105 ARG A N 1
ATOM 757 C CA . ARG A 1 105 ? 4.838 -3.752 -9.628 1.00 93.56 105 ARG A CA 1
ATOM 758 C C . ARG A 1 105 ? 4.908 -3.472 -11.127 1.00 93.56 105 ARG A C 1
ATOM 760 O O . ARG A 1 105 ? 5.230 -2.353 -11.514 1.00 93.56 105 ARG A O 1
ATOM 767 N N . ALA A 1 106 ? 4.615 -4.454 -11.979 1.00 92.06 106 ALA A N 1
ATOM 768 C CA . ALA A 1 106 ? 4.605 -4.254 -13.428 1.00 92.06 106 ALA A CA 1
ATOM 769 C C . ALA A 1 106 ? 3.584 -3.180 -13.852 1.00 92.06 106 ALA A C 1
ATOM 771 O O . ALA A 1 106 ? 3.907 -2.319 -14.673 1.00 92.06 106 ALA A O 1
ATOM 772 N N . GLU A 1 107 ? 2.388 -3.168 -13.253 1.00 91.38 107 GLU A N 1
ATOM 773 C CA . GLU A 1 107 ? 1.405 -2.103 -13.484 1.00 91.38 107 GLU A CA 1
ATOM 774 C C . GLU A 1 107 ? 1.881 -0.737 -12.984 1.00 91.38 107 GLU A C 1
ATOM 776 O O . GLU A 1 107 ? 1.764 0.254 -13.708 1.00 91.38 107 GLU A O 1
ATOM 781 N N . ALA A 1 108 ? 2.452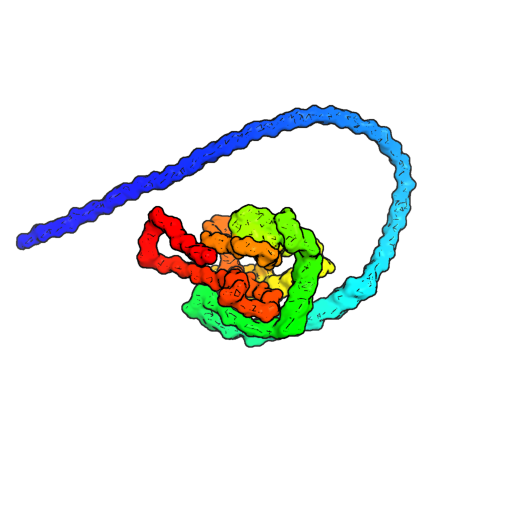 -0.685 -11.778 1.00 91.25 108 ALA A N 1
ATOM 782 C CA . ALA A 1 108 ? 2.996 0.535 -11.194 1.00 91.25 108 ALA A CA 1
ATOM 783 C C . ALA A 1 108 ? 4.091 1.152 -12.082 1.00 91.25 108 ALA A C 1
ATOM 785 O O . ALA A 1 108 ? 4.054 2.346 -12.378 1.00 91.25 108 ALA A O 1
ATOM 786 N N . MET A 1 109 ? 5.018 0.332 -12.585 1.00 89.06 109 MET A N 1
ATOM 787 C CA . MET A 1 109 ? 6.064 0.781 -13.510 1.00 89.06 109 MET A CA 1
ATOM 788 C C . MET A 1 109 ? 5.481 1.297 -14.828 1.00 89.06 109 MET A C 1
ATOM 790 O O . MET A 1 109 ? 5.947 2.303 -15.356 1.00 89.06 109 MET A O 1
ATOM 794 N N . ARG A 1 110 ? 4.428 0.656 -15.351 1.00 88.44 110 ARG A N 1
ATOM 795 C CA . ARG A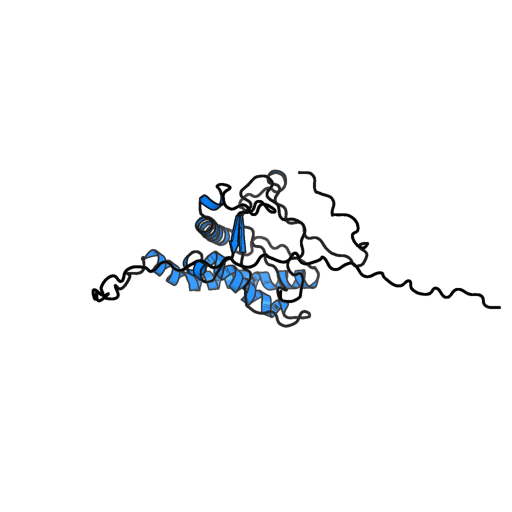 1 110 ? 3.746 1.112 -16.571 1.00 88.44 110 ARG A CA 1
ATOM 796 C C . ARG A 1 110 ? 3.034 2.456 -16.369 1.00 88.44 110 ARG A C 1
ATOM 798 O O . ARG A 1 110 ? 3.013 3.258 -17.298 1.00 88.44 110 ARG A O 1
ATOM 805 N N . LEU A 1 111 ? 2.449 2.700 -15.190 1.00 86.00 111 LEU A N 1
ATOM 806 C CA . LEU A 1 111 ? 1.812 3.981 -14.848 1.00 86.00 111 LEU A CA 1
ATOM 807 C C . LEU A 1 111 ? 2.816 5.119 -14.713 1.00 86.00 111 LEU A C 1
ATOM 809 O O . LEU A 1 111 ? 2.593 6.201 -15.248 1.00 86.00 111 LEU A O 1
ATOM 813 N N . LEU A 1 112 ? 3.901 4.872 -13.982 1.00 84.44 112 LEU A N 1
ATOM 814 C CA . LEU A 1 112 ? 4.983 5.838 -13.820 1.00 84.44 112 LEU A CA 1
ATOM 815 C C . LEU A 1 112 ? 5.632 6.141 -15.181 1.00 84.44 112 LEU A C 1
ATOM 817 O O . LEU A 1 112 ? 5.956 7.290 -15.486 1.00 84.44 112 LEU A O 1
ATOM 821 N N . GLY A 1 113 ? 5.742 5.113 -16.027 1.00 80.06 113 GLY A N 1
ATOM 822 C CA . GLY A 1 113 ? 6.396 5.180 -17.325 1.00 80.06 113 GLY A CA 1
ATOM 823 C C . GLY A 1 113 ? 7.891 5.476 -17.204 1.00 80.06 113 GLY A C 1
ATOM 824 O O . GLY A 1 113 ? 8.411 5.780 -16.131 1.00 80.06 113 GLY A O 1
ATOM 825 N N . ASP A 1 114 ? 8.593 5.448 -18.337 1.00 63.72 114 ASP A N 1
ATOM 826 C CA . ASP A 1 114 ? 10.040 5.706 -18.359 1.00 63.72 114 ASP A CA 1
ATOM 827 C C . ASP A 1 114 ? 10.373 7.135 -17.886 1.00 63.72 114 ASP A C 1
ATOM 829 O O . ASP A 1 114 ? 11.397 7.379 -17.258 1.00 63.72 114 ASP A O 1
ATOM 833 N N . LYS A 1 115 ? 9.462 8.093 -18.107 1.00 54.25 115 LYS A N 1
ATOM 834 C CA . LYS A 1 115 ? 9.677 9.519 -17.805 1.00 54.25 115 LYS A CA 1
ATOM 835 C C . LYS A 1 115 ? 9.677 9.864 -16.316 1.00 54.25 115 LYS A C 1
ATOM 837 O O . LYS A 1 115 ? 10.292 10.864 -15.953 1.00 54.25 115 LYS A O 1
ATOM 842 N N . ALA A 1 116 ? 9.007 9.081 -15.467 1.00 57.75 116 ALA A N 1
ATOM 843 C CA . ALA A 1 116 ? 9.064 9.270 -14.015 1.00 57.75 116 ALA A CA 1
ATOM 844 C C . ALA A 1 116 ? 10.447 8.920 -13.441 1.00 57.75 116 ALA A C 1
ATOM 846 O O . ALA A 1 116 ? 10.803 9.408 -12.374 1.00 57.75 116 ALA A O 1
ATOM 847 N N . LEU A 1 117 ? 11.234 8.117 -14.166 1.00 59.78 117 LEU A N 1
ATOM 848 C CA . LEU A 1 117 ? 12.600 7.740 -13.804 1.00 59.78 117 LEU A CA 1
ATOM 849 C C . LEU A 1 117 ? 13.658 8.693 -14.396 1.00 59.78 117 LEU A C 1
ATOM 851 O O . LEU A 1 117 ? 14.818 8.624 -14.014 1.00 59.78 117 LEU A O 1
ATOM 855 N N . GLU A 1 118 ? 13.278 9.584 -15.321 1.00 56.75 118 GLU A N 1
ATOM 856 C CA . GLU A 1 118 ? 14.189 10.497 -16.038 1.00 56.75 118 GLU A CA 1
ATOM 857 C C . GLU A 1 118 ? 14.345 11.889 -15.376 1.00 56.75 118 GLU A C 1
ATOM 859 O O . GLU A 1 118 ? 14.399 12.898 -16.076 1.00 56.75 118 GLU A O 1
ATOM 864 N N . ASP A 1 119 ? 14.384 11.996 -14.045 1.00 55.06 119 ASP A N 1
ATOM 865 C CA . ASP A 1 119 ? 14.573 13.259 -13.288 1.00 55.06 119 ASP A CA 1
ATOM 866 C C . ASP A 1 119 ? 13.519 14.378 -13.499 1.00 55.06 119 ASP A C 1
ATOM 868 O O . ASP A 1 119 ? 13.620 15.464 -12.926 1.00 55.06 119 ASP A O 1
ATOM 872 N N . LYS A 1 120 ? 12.487 14.168 -14.327 1.00 52.06 120 LYS A N 1
ATOM 873 C CA . LYS A 1 120 ? 11.581 15.249 -14.783 1.00 52.06 120 LYS A CA 1
ATOM 874 C C . LYS A 1 120 ? 10.348 15.474 -13.909 1.00 52.06 120 LYS A C 1
ATOM 876 O O . LYS A 1 120 ? 9.658 16.474 -14.101 1.00 52.06 120 LYS A O 1
ATOM 881 N N . ILE A 1 121 ? 10.058 14.573 -12.973 1.00 55.50 121 ILE A N 1
ATOM 882 C CA . ILE A 1 121 ? 8.950 14.696 -12.016 1.00 55.50 121 ILE A CA 1
ATOM 883 C C . ILE A 1 121 ? 9.534 14.466 -10.628 1.00 55.50 121 ILE A C 1
ATOM 885 O O . ILE A 1 121 ? 9.437 13.390 -10.056 1.00 55.50 121 ILE A O 1
ATOM 889 N N . ILE A 1 122 ? 10.229 15.483 -10.142 1.00 59.88 122 ILE A N 1
ATOM 890 C CA . ILE A 1 122 ? 10.835 15.518 -8.819 1.00 59.88 122 ILE A CA 1
ATOM 891 C C . ILE A 1 122 ? 10.078 16.620 -8.092 1.00 59.88 122 ILE A C 1
ATOM 893 O O . ILE A 1 122 ? 10.244 17.800 -8.407 1.00 59.88 122 ILE A O 1
ATOM 897 N N . ASP A 1 123 ? 9.223 16.245 -7.143 1.00 67.44 123 ASP A N 1
ATOM 898 C CA . ASP A 1 123 ? 8.912 17.177 -6.063 1.00 67.44 123 ASP A CA 1
ATOM 899 C C . ASP A 1 123 ? 10.255 17.580 -5.447 1.00 67.44 123 ASP A C 1
ATOM 901 O O . ASP A 1 123 ? 11.012 16.727 -4.985 1.00 67.44 123 ASP A O 1
ATOM 905 N N . THR A 1 124 ? 10.596 18.866 -5.527 1.00 67.62 124 THR A N 1
ATOM 906 C CA . THR A 1 124 ? 11.925 19.362 -5.158 1.00 67.62 124 THR A CA 1
ATOM 907 C C . THR A 1 124 ? 12.285 19.054 -3.713 1.00 67.62 124 THR A C 1
ATOM 909 O O . THR A 1 124 ? 13.472 18.940 -3.405 1.00 67.62 124 THR A O 1
ATOM 912 N N . ASP A 1 125 ? 11.279 18.893 -2.854 1.00 75.88 125 ASP A N 1
ATOM 913 C CA . ASP A 1 125 ? 11.475 18.660 -1.430 1.00 75.88 125 ASP A CA 1
ATOM 914 C C . ASP A 1 125 ? 11.744 17.183 -1.137 1.00 75.88 125 ASP A C 1
ATOM 916 O O . ASP A 1 125 ? 12.571 16.871 -0.281 1.00 75.88 125 ASP A O 1
ATOM 920 N N . THR A 1 126 ? 11.085 16.277 -1.862 1.00 76.19 126 THR A N 1
ATOM 921 C CA . THR A 1 126 ? 11.160 14.829 -1.602 1.00 76.19 126 THR A CA 1
ATOM 922 C C . THR A 1 126 ? 12.059 14.073 -2.579 1.00 76.19 126 THR A C 1
ATOM 924 O O . THR A 1 126 ? 12.513 12.955 -2.331 1.00 76.19 126 THR A O 1
ATOM 927 N N . ARG A 1 127 ? 12.329 14.686 -3.728 1.00 78.12 127 ARG A N 1
ATOM 928 C CA . ARG A 1 127 ? 12.918 14.060 -4.909 1.00 78.12 127 ARG A CA 1
ATOM 929 C C . ARG A 1 127 ? 12.275 12.721 -5.265 1.00 78.12 127 ARG A C 1
ATOM 931 O O . ARG A 1 127 ? 12.949 11.770 -5.644 1.00 78.12 127 ARG A O 1
ATOM 938 N N . ALA A 1 128 ? 10.958 12.653 -5.128 1.00 81.19 128 ALA A N 1
ATOM 939 C CA . ALA A 1 128 ? 10.168 11.503 -5.524 1.00 81.19 128 ALA A CA 1
ATOM 940 C C . ALA A 1 128 ? 9.346 11.834 -6.769 1.00 81.19 128 ALA A C 1
ATOM 942 O O . ALA A 1 128 ? 8.824 12.944 -6.905 1.00 81.19 128 ALA A O 1
ATOM 943 N N . ALA A 1 129 ? 9.180 10.835 -7.631 1.00 80.38 129 ALA A N 1
ATOM 944 C CA . ALA A 1 129 ? 8.102 10.813 -8.599 1.00 80.38 129 ALA A CA 1
ATOM 945 C C 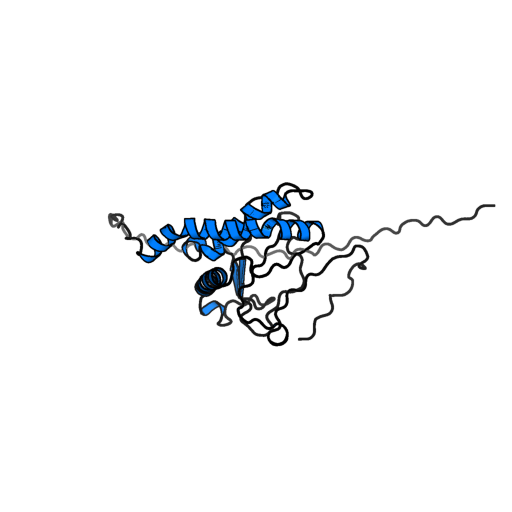. ALA A 1 129 ? 6.880 10.191 -7.925 1.00 80.38 129 ALA A C 1
ATOM 947 O O . ALA A 1 129 ? 6.928 9.053 -7.458 1.00 80.38 129 ALA A O 1
ATOM 948 N N . SER A 1 130 ? 5.776 10.925 -7.862 1.00 81.75 130 SER A N 1
ATOM 949 C CA . SER A 1 130 ? 4.522 10.419 -7.313 1.00 81.75 130 SER A CA 1
ATOM 950 C C . SER A 1 130 ? 3.372 10.630 -8.285 1.00 81.75 130 SER A C 1
ATOM 952 O O . SER A 1 130 ? 3.327 11.591 -9.054 1.00 81.75 130 SER A O 1
ATOM 954 N N . VAL A 1 131 ? 2.441 9.684 -8.265 1.00 81.94 131 VAL A N 1
ATOM 955 C CA . VAL A 1 131 ? 1.203 9.704 -9.032 1.00 81.94 131 VAL A CA 1
ATOM 956 C C . VAL A 1 131 ? 0.073 9.460 -8.047 1.00 81.94 131 VAL A C 1
ATOM 958 O O . VAL A 1 131 ? -0.001 8.404 -7.416 1.00 81.94 131 VAL A O 1
ATOM 961 N N . VAL A 1 132 ? -0.811 10.444 -7.908 1.00 83.81 132 VAL A N 1
ATOM 962 C CA . VAL A 1 132 ? -2.089 10.240 -7.222 1.00 83.81 132 VAL A CA 1
ATOM 963 C C . VAL A 1 132 ? -2.929 9.309 -8.090 1.00 83.81 132 VAL A C 1
ATOM 965 O O . VAL A 1 132 ? -3.084 9.537 -9.292 1.00 83.81 132 VAL A O 1
ATOM 968 N N . ILE A 1 133 ? -3.419 8.226 -7.494 1.00 79.62 133 ILE A N 1
ATOM 969 C CA . ILE A 1 133 ? -4.235 7.237 -8.187 1.00 79.62 133 ILE A CA 1
ATOM 970 C C . ILE A 1 133 ? -5.672 7.748 -8.229 1.00 79.62 133 ILE A C 1
ATOM 972 O O . ILE A 1 133 ? -6.449 7.558 -7.296 1.00 79.62 133 ILE A O 1
ATOM 976 N N . GLU A 1 134 ? -5.997 8.424 -9.325 1.00 78.81 134 GLU A N 1
ATOM 977 C CA . GLU A 1 134 ? -7.344 8.909 -9.612 1.00 78.81 134 GLU A CA 1
ATOM 978 C C . GLU A 1 134 ? -8.217 7.795 -10.227 1.00 78.81 134 GLU A C 1
ATOM 980 O O . GLU A 1 134 ? -7.683 6.872 -10.860 1.00 78.81 134 GLU A O 1
ATOM 985 N N . PRO A 1 135 ? -9.557 7.860 -10.105 1.00 74.06 135 PRO A N 1
ATOM 986 C CA . PRO A 1 135 ? -10.466 6.855 -10.663 1.00 74.06 135 PRO A CA 1
ATOM 987 C C . PRO A 1 135 ? -10.262 6.571 -12.159 1.00 74.06 135 PRO A C 1
ATOM 989 O O . PRO A 1 135 ? -10.478 5.451 -12.617 1.00 74.06 135 PRO A O 1
ATOM 992 N N . GLU A 1 136 ? -9.806 7.548 -12.942 1.00 78.75 136 GLU A N 1
ATOM 993 C CA . GLU A 1 136 ? -9.538 7.396 -14.375 1.00 78.75 136 GLU A CA 1
ATOM 994 C C . GLU A 1 136 ? -8.328 6.491 -14.667 1.00 78.75 136 GLU A C 1
ATOM 996 O O . GLU A 1 136 ? -8.217 5.930 -15.763 1.00 78.75 136 GLU A O 1
ATOM 1001 N N . LEU A 1 137 ? -7.426 6.313 -13.696 1.00 79.56 137 LEU A N 1
ATOM 1002 C CA . LEU A 1 137 ? -6.285 5.400 -13.801 1.00 79.56 137 LEU A CA 1
ATOM 1003 C C . LEU A 1 137 ? -6.671 3.941 -13.538 1.00 79.56 137 LEU A C 1
ATOM 1005 O O . LEU A 1 137 ? -5.885 3.048 -13.859 1.00 79.56 137 LEU A O 1
ATOM 1009 N N . PHE A 1 138 ? -7.892 3.682 -13.058 1.00 77.88 138 PHE A N 1
ATOM 1010 C CA . PHE A 1 138 ? -8.396 2.336 -12.782 1.00 77.88 138 PHE A CA 1
ATOM 1011 C C . PHE A 1 138 ? -8.279 1.404 -13.993 1.00 77.88 138 PHE A C 1
ATOM 1013 O O . PHE A 1 138 ? -7.817 0.274 -13.874 1.00 77.88 138 PHE A O 1
ATOM 1020 N N . LEU A 1 139 ? -8.639 1.890 -15.187 1.00 79.19 139 LEU A N 1
ATOM 1021 C CA . LEU A 1 139 ? -8.565 1.095 -16.421 1.00 79.19 139 LEU A CA 1
ATOM 1022 C C . LEU A 1 139 ? -7.129 0.817 -16.875 1.00 79.19 139 LEU A C 1
ATOM 1024 O O . LEU A 1 139 ? -6.903 -0.048 -17.718 1.00 79.19 139 LEU A O 1
ATOM 1028 N N . GLN A 1 140 ? -6.166 1.574 -16.356 1.00 83.50 140 GLN A N 1
ATOM 1029 C CA . GLN A 1 140 ? -4.763 1.427 -16.701 1.00 83.50 140 GLN A CA 1
ATOM 1030 C C . GLN A 1 140 ? -4.080 0.471 -15.714 1.00 83.50 140 GLN A C 1
ATOM 1032 O O . GLN A 1 140 ? -3.346 -0.419 -16.140 1.00 83.50 140 GLN A O 1
ATOM 1037 N N . ALA A 1 141 ? -4.306 0.632 -14.412 1.00 87.00 141 ALA A N 1
ATOM 1038 C CA . ALA A 1 141 ? -3.678 -0.184 -13.373 1.00 87.00 141 ALA A CA 1
ATOM 1039 C C . ALA A 1 141 ? -4.705 -0.684 -12.351 1.00 87.00 141 ALA A C 1
ATOM 1041 O O . ALA A 1 141 ? -4.790 -0.155 -11.230 1.00 87.00 141 ALA A O 1
ATOM 1042 N N . PRO A 1 142 ? -5.526 -1.671 -12.740 1.00 87.19 142 PRO A N 1
ATOM 1043 C CA . PRO A 1 142 ? -6.556 -2.195 -11.864 1.00 87.19 142 PRO A CA 1
ATOM 1044 C C . PRO A 1 142 ? -5.972 -2.862 -10.618 1.00 87.19 142 PRO A C 1
ATOM 1046 O O . PRO A 1 142 ? -6.542 -2.693 -9.551 1.00 87.19 142 PRO A O 1
ATOM 1049 N N . LEU A 1 143 ? -4.831 -3.558 -10.679 1.00 88.94 143 LEU A N 1
ATOM 1050 C CA . LEU A 1 143 ? -4.265 -4.207 -9.490 1.00 88.94 143 LEU A CA 1
ATOM 1051 C C . LEU A 1 143 ? -3.800 -3.184 -8.454 1.00 88.94 143 LEU A C 1
ATOM 1053 O O . LEU A 1 143 ? -4.105 -3.344 -7.273 1.00 88.94 143 LEU A O 1
ATOM 1057 N N . VAL A 1 144 ? -3.107 -2.127 -8.889 1.00 89.06 144 VAL A N 1
ATOM 1058 C CA . VAL A 1 144 ? -2.651 -1.048 -7.991 1.00 89.06 144 VAL A CA 1
ATOM 1059 C C . VAL A 1 144 ? -3.847 -0.328 -7.364 1.00 89.06 144 VAL A C 1
ATOM 1061 O O . VAL A 1 144 ? -3.868 -0.086 -6.159 1.00 89.06 144 VAL A O 1
ATOM 1064 N N . THR A 1 145 ? -4.859 -0.012 -8.174 1.00 85.69 145 THR A N 1
ATOM 1065 C CA . THR A 1 145 ? -6.024 0.762 -7.721 1.00 85.69 145 THR A CA 1
ATOM 1066 C C . THR A 1 145 ? -6.951 -0.069 -6.832 1.00 85.69 145 THR A C 1
ATOM 1068 O O . THR A 1 145 ? -7.408 0.396 -5.789 1.00 85.69 145 THR A O 1
ATOM 1071 N N . GLU A 1 146 ? -7.231 -1.317 -7.212 1.00 88.38 146 GLU A N 1
ATOM 1072 C CA . GLU A 1 146 ? -8.124 -2.191 -6.453 1.00 88.38 146 GLU A CA 1
ATOM 1073 C C . GLU A 1 146 ? -7.515 -2.666 -5.142 1.00 88.38 146 GLU A C 1
ATOM 1075 O O . GLU A 1 146 ? -8.258 -2.861 -4.187 1.00 88.38 146 GLU A O 1
ATOM 1080 N N . TYR A 1 147 ? -6.192 -2.826 -5.060 1.00 90.56 147 TYR A N 1
ATOM 1081 C CA . TYR A 1 147 ? -5.547 -3.202 -3.805 1.00 90.56 147 TYR A CA 1
ATOM 1082 C C . TYR A 1 147 ? -5.874 -2.220 -2.676 1.00 90.56 147 TYR A C 1
ATOM 1084 O O . TYR A 1 147 ? -6.225 -2.647 -1.578 1.00 90.56 147 TYR A O 1
ATOM 1092 N N . ALA A 1 148 ? -5.826 -0.913 -2.946 1.00 87.81 148 ALA A N 1
ATOM 1093 C CA . ALA A 1 148 ? -6.167 0.098 -1.948 1.00 87.81 148 ALA A CA 1
ATOM 1094 C C . ALA A 1 148 ? -7.636 -0.008 -1.500 1.00 87.81 148 ALA A C 1
ATOM 1096 O O . ALA A 1 148 ? -7.930 0.060 -0.306 1.00 87.81 148 ALA A O 1
ATOM 1097 N N . LEU A 1 149 ? -8.551 -0.239 -2.448 1.00 87.94 149 LEU A N 1
ATOM 1098 C CA . LEU A 1 149 ? -9.977 -0.420 -2.165 1.00 87.94 149 LEU A CA 1
ATOM 1099 C C . LEU A 1 149 ? -10.256 -1.703 -1.377 1.00 87.94 149 LEU A C 1
ATOM 1101 O O . LEU A 1 149 ? -11.094 -1.702 -0.480 1.00 87.94 149 LEU A O 1
ATOM 1105 N N . ASP A 1 150 ? -9.573 -2.798 -1.693 1.00 92.06 150 ASP A N 1
ATOM 1106 C CA . ASP A 1 150 ? -9.763 -4.065 -0.992 1.00 92.06 150 ASP A CA 1
ATOM 1107 C C . ASP A 1 150 ? -9.184 -4.009 0.422 1.00 92.06 150 ASP A C 1
ATOM 1109 O O . ASP A 1 150 ? -9.825 -4.485 1.355 1.00 92.06 150 ASP A O 1
ATOM 1113 N N . CYS A 1 151 ? -8.043 -3.340 0.615 1.00 91.44 151 CYS A N 1
ATOM 1114 C CA . CYS A 1 151 ? -7.535 -3.016 1.947 1.00 91.44 151 CYS A CA 1
ATOM 1115 C C . CYS A 1 151 ? -8.566 -2.224 2.760 1.00 91.44 151 CYS A C 1
ATOM 1117 O O . CYS A 1 151 ? -8.856 -2.596 3.895 1.00 91.44 151 CYS A O 1
ATOM 1119 N N . ALA A 1 152 ? -9.152 -1.166 2.188 1.00 89.69 152 ALA A N 1
ATOM 1120 C CA . ALA A 1 152 ? -10.179 -0.381 2.871 1.00 89.69 152 ALA A CA 1
ATOM 1121 C C . ALA A 1 152 ? -11.389 -1.254 3.246 1.00 89.69 152 ALA A C 1
ATOM 1123 O O . ALA A 1 152 ? -11.799 -1.267 4.402 1.00 89.69 152 ALA A O 1
ATOM 1124 N N . LYS A 1 153 ? -11.900 -2.072 2.319 1.00 91.19 153 LYS A N 1
ATOM 1125 C CA . LYS A 1 153 ? -13.034 -2.978 2.574 1.00 91.19 153 LYS A CA 1
ATOM 1126 C C . LYS A 1 153 ? -12.761 -4.019 3.654 1.00 91.19 153 LYS A C 1
ATOM 1128 O O . LYS A 1 153 ? -13.650 -4.296 4.454 1.00 91.19 153 LYS A O 1
ATOM 1133 N N . VAL A 1 154 ? -11.570 -4.617 3.663 1.00 93.19 154 VAL A N 1
ATOM 1134 C CA . VAL A 1 154 ? -11.214 -5.664 4.630 1.00 93.19 154 VAL A CA 1
ATOM 1135 C C . VAL A 1 154 ? -10.929 -5.050 5.999 1.00 93.19 154 VAL A C 1
ATOM 1137 O O . VAL A 1 154 ? -11.457 -5.515 7.007 1.00 93.19 154 VAL A O 1
ATOM 1140 N N . PHE A 1 155 ? -10.122 -3.990 6.060 1.00 91.25 155 PHE A N 1
ATOM 1141 C CA . PHE A 1 155 ? -9.619 -3.470 7.331 1.00 91.25 155 PHE A CA 1
ATOM 1142 C C . PHE A 1 155 ? -10.535 -2.437 7.984 1.00 91.25 155 PHE A C 1
ATOM 1144 O O . PHE A 1 155 ? -10.615 -2.420 9.212 1.00 91.25 155 PHE A O 1
ATOM 1151 N N . ALA A 1 156 ? -11.260 -1.607 7.224 1.00 90.56 156 ALA A N 1
ATOM 1152 C CA . ALA A 1 156 ? -12.150 -0.597 7.800 1.00 90.56 156 ALA A CA 1
ATOM 1153 C C . ALA A 1 156 ? -13.155 -1.181 8.809 1.00 90.56 156 ALA A C 1
ATOM 1155 O O . ALA A 1 156 ? -13.174 -0.691 9.941 1.00 90.56 156 ALA A O 1
ATOM 1156 N N . PRO A 1 157 ? -13.947 -2.232 8.506 1.00 90.75 157 PRO A N 1
ATOM 1157 C CA . PRO A 1 157 ? -14.911 -2.767 9.471 1.00 90.75 157 PRO A CA 1
ATOM 1158 C C . PRO A 1 157 ? -14.238 -3.390 10.700 1.00 90.75 157 PRO A C 1
ATOM 1160 O O . PRO A 1 157 ? -14.778 -3.302 11.801 1.00 90.75 157 PRO A O 1
ATOM 1163 N N . LEU A 1 158 ? -13.050 -3.978 10.538 1.00 90.56 158 LEU A N 1
ATOM 1164 C CA . LEU A 1 158 ? -12.313 -4.629 11.624 1.00 90.56 158 LEU A CA 1
ATOM 1165 C C . LEU A 1 158 ? -11.624 -3.623 12.557 1.00 90.56 158 LEU A C 1
ATOM 1167 O O . LEU A 1 158 ? -11.467 -3.881 13.750 1.00 90.56 158 LEU A O 1
ATOM 1171 N N . LEU A 1 159 ? -11.247 -2.461 12.023 1.00 88.44 159 LEU A N 1
ATOM 1172 C CA . LEU A 1 159 ? -10.580 -1.381 12.751 1.00 88.44 159 LEU A CA 1
ATOM 1173 C C . LEU A 1 159 ? -11.542 -0.260 13.187 1.00 88.44 159 LEU A C 1
ATOM 1175 O O . LEU A 1 159 ? -11.132 0.629 13.934 1.00 88.44 159 LEU A O 1
ATOM 1179 N N . SER A 1 160 ? -12.827 -0.330 12.812 1.00 84.38 160 SER A N 1
ATOM 1180 C CA . SER A 1 160 ? -13.909 0.617 13.173 1.00 84.38 160 SER A CA 1
ATOM 1181 C C . SER A 1 160 ? -14.282 0.641 14.669 1.00 84.38 160 SER A C 1
ATOM 1183 O O . SER A 1 160 ? -15.387 1.030 15.040 1.00 84.38 160 SER A O 1
ATOM 1185 N N . GLY A 1 161 ? -13.382 0.212 15.556 1.00 76.19 161 GLY A N 1
ATOM 1186 C CA . GLY A 1 161 ? -13.592 0.140 16.999 1.00 76.19 161 GLY A CA 1
ATOM 1187 C C . GLY A 1 161 ? -13.572 1.510 17.689 1.00 76.19 161 GLY A C 1
ATOM 1188 O O . GLY A 1 161 ? -14.402 2.383 17.447 1.00 76.19 161 GLY A O 1
ATOM 1189 N N . LYS A 1 162 ? -12.620 1.709 18.609 1.00 61.94 162 LYS A N 1
ATOM 1190 C CA . LYS A 1 162 ? -12.574 2.888 19.502 1.00 61.94 162 LYS A CA 1
ATOM 1191 C C . LYS A 1 162 ? -12.463 4.238 18.778 1.00 61.94 162 LYS A C 1
ATOM 1193 O O . LYS A 1 162 ? -12.776 5.262 19.375 1.00 61.94 162 LYS A O 1
ATOM 1198 N N . ASN A 1 163 ? -12.045 4.234 17.514 1.00 65.94 163 ASN A N 1
ATOM 1199 C CA . ASN A 1 163 ? -11.795 5.435 16.716 1.00 65.94 163 ASN A CA 1
ATOM 1200 C C . ASN A 1 163 ? -13.019 5.886 15.896 1.00 65.94 163 ASN A C 1
ATOM 1202 O O . ASN A 1 163 ? -12.931 6.851 15.138 1.00 65.94 163 ASN A O 1
ATOM 1206 N N . GLY A 1 164 ? -14.165 5.218 16.074 1.00 79.25 164 GLY A N 1
ATOM 1207 C CA . GLY A 1 164 ? -15.381 5.468 15.307 1.00 79.25 164 GLY A CA 1
ATOM 1208 C C . GLY A 1 164 ? -15.409 4.705 13.979 1.00 79.25 164 GLY A C 1
ATOM 1209 O O . GLY A 1 164 ? -14.471 3.973 13.659 1.00 79.25 164 GLY A O 1
ATOM 1210 N N . PRO A 1 165 ? -16.500 4.849 13.207 1.00 83.50 165 PRO A N 1
ATOM 1211 C CA . PRO A 1 165 ? -16.652 4.142 11.946 1.00 83.50 165 PRO A CA 1
ATOM 1212 C C . PRO A 1 165 ? -15.612 4.628 10.935 1.00 83.50 165 PRO A C 1
ATOM 1214 O O . PRO A 1 165 ? -15.528 5.825 10.642 1.00 83.50 165 PRO A O 1
ATOM 1217 N N . LEU A 1 166 ? -14.850 3.686 10.389 1.00 87.00 166 LEU A N 1
ATOM 1218 C CA . LEU A 1 166 ? -13.999 3.916 9.234 1.00 87.00 166 LEU A CA 1
ATOM 1219 C C . LEU A 1 166 ? -14.826 3.744 7.961 1.00 87.00 166 LEU A C 1
ATOM 1221 O O . LEU A 1 166 ? -15.697 2.879 7.876 1.00 87.00 166 LEU A O 1
ATOM 1225 N N . SER A 1 167 ? -14.556 4.605 6.988 1.00 84.50 167 SER A N 1
ATOM 1226 C CA . SER A 1 167 ? -15.102 4.470 5.643 1.00 84.50 167 SER A CA 1
ATOM 1227 C C . SER A 1 167 ? -14.360 3.359 4.903 1.00 84.50 167 SER A C 1
ATOM 1229 O O . SER A 1 167 ? -13.182 3.123 5.167 1.00 84.50 167 SER A O 1
ATOM 1231 N N . ASP A 1 168 ? -15.034 2.704 3.964 1.00 81.31 168 ASP A N 1
ATOM 1232 C CA . ASP A 1 168 ? -14.409 1.815 2.982 1.00 81.31 168 ASP A CA 1
ATOM 1233 C C . ASP A 1 168 ? -13.877 2.589 1.758 1.00 81.31 168 ASP A C 1
ATOM 1235 O O . ASP A 1 168 ? -13.510 1.992 0.743 1.00 81.31 168 ASP A O 1
ATOM 1239 N N . ASP A 1 169 ? -13.811 3.924 1.852 1.00 77.62 169 ASP A N 1
ATOM 1240 C CA . ASP A 1 169 ? -13.140 4.761 0.868 1.00 77.62 169 ASP A CA 1
ATOM 1241 C C . ASP A 1 169 ? -11.607 4.644 0.940 1.00 77.62 169 ASP A C 1
ATOM 1243 O O . ASP A 1 169 ? -10.993 4.476 1.991 1.00 77.62 169 ASP A O 1
ATOM 1247 N N . ALA A 1 170 ? -10.975 4.735 -0.231 1.00 72.81 170 ALA A N 1
ATOM 1248 C CA . ALA A 1 170 ? -9.522 4.807 -0.390 1.00 72.81 170 ALA A CA 1
ATOM 1249 C C . ALA A 1 170 ? -9.139 6.097 -1.132 1.00 72.81 170 ALA A C 1
ATOM 1251 O O . ALA A 1 170 ? -8.317 6.093 -2.052 1.00 72.81 170 ALA A O 1
ATOM 1252 N N . SER A 1 171 ? -9.782 7.214 -0.766 1.00 66.00 171 SER A N 1
ATOM 1253 C CA . SER A 1 171 ? -9.762 8.472 -1.530 1.00 66.00 171 SER A CA 1
ATOM 1254 C C . SER A 1 171 ? -8.392 9.161 -1.608 1.00 66.00 171 SER A C 1
ATOM 1256 O O . SER A 1 171 ? -8.264 10.180 -2.275 1.00 66.00 171 SER A O 1
ATOM 1258 N N . ALA A 1 172 ? -7.384 8.643 -0.906 1.00 73.44 172 ALA A N 1
ATOM 1259 C CA . ALA A 1 172 ? -6.009 9.131 -0.918 1.00 73.44 172 ALA A CA 1
ATOM 1260 C C . ALA A 1 172 ? -5.047 7.983 -1.258 1.00 73.44 172 ALA A C 1
ATOM 1262 O O . ALA A 1 172 ? -4.202 7.600 -0.452 1.00 73.44 172 ALA A O 1
ATOM 1263 N N . SER A 1 173 ? -5.213 7.406 -2.448 1.00 83.38 173 SER A N 1
ATOM 1264 C CA . SER A 1 173 ? -4.307 6.384 -2.973 1.00 83.38 173 SER A CA 1
ATOM 1265 C C . SER A 1 173 ? -3.193 7.052 -3.777 1.00 83.38 173 SER A C 1
ATOM 1267 O O . SER A 1 173 ? -3.459 7.840 -4.682 1.00 83.38 173 SER A O 1
ATOM 1269 N N . MET A 1 174 ? -1.937 6.754 -3.452 1.00 89.75 174 MET A N 1
ATOM 1270 C CA . MET A 1 174 ? -0.770 7.338 -4.113 1.00 89.75 174 MET A CA 1
ATOM 1271 C C . MET A 1 174 ? 0.244 6.250 -4.444 1.00 89.75 174 MET A C 1
ATOM 1273 O O . MET A 1 174 ? 0.606 5.443 -3.591 1.00 89.75 174 MET A O 1
ATOM 1277 N N . LEU A 1 175 ? 0.737 6.270 -5.679 1.00 89.62 175 LEU A N 1
ATOM 1278 C CA . LEU A 1 175 ? 1.910 5.521 -6.096 1.00 89.62 175 LEU A CA 1
ATOM 1279 C C . LEU A 1 175 ? 3.124 6.448 -6.032 1.00 89.62 175 LEU A C 1
ATOM 1281 O O . LEU A 1 175 ? 3.143 7.479 -6.697 1.00 89.62 175 LEU A O 1
ATOM 1285 N N . ALA A 1 176 ? 4.134 6.084 -5.248 1.00 89.88 176 ALA A N 1
ATOM 1286 C CA . ALA A 1 176 ? 5.366 6.855 -5.112 1.00 89.88 176 ALA A CA 1
ATOM 1287 C C . ALA A 1 176 ? 6.585 6.023 -5.525 1.00 89.88 176 ALA A C 1
ATOM 1289 O O . ALA A 1 176 ? 6.683 4.836 -5.215 1.00 89.88 176 ALA A O 1
ATOM 1290 N N . CYS A 1 177 ? 7.524 6.667 -6.210 1.00 89.12 177 CYS A N 1
ATOM 1291 C CA . CYS A 1 177 ? 8.793 6.114 -6.647 1.00 89.12 177 CYS A CA 1
ATOM 1292 C C . CYS A 1 177 ? 9.919 7.097 -6.318 1.00 89.12 177 CYS A C 1
ATOM 1294 O O . CYS A 1 177 ? 9.963 8.219 -6.821 1.00 89.12 177 CYS A O 1
ATOM 1296 N N . TYR A 1 178 ? 10.855 6.654 -5.486 1.00 85.19 178 TYR A N 1
ATOM 1297 C CA . TYR A 1 178 ? 12.079 7.384 -5.168 1.00 85.19 178 TYR A CA 1
ATOM 1298 C C . TYR A 1 178 ? 13.179 6.869 -6.097 1.00 85.19 178 TYR A C 1
ATOM 1300 O O . TYR A 1 178 ? 13.974 6.013 -5.724 1.00 85.19 178 TYR A O 1
ATOM 1308 N N . GLY A 1 179 ? 13.131 7.313 -7.355 1.00 73.12 179 GLY A N 1
ATOM 1309 C CA . GLY A 1 179 ? 14.001 6.817 -8.426 1.00 73.12 179 GLY A CA 1
ATOM 1310 C C . GLY A 1 179 ? 15.373 7.489 -8.509 1.00 73.12 179 GLY A C 1
ATOM 1311 O O . GLY A 1 179 ? 16.179 7.085 -9.341 1.00 73.12 179 GLY A O 1
ATOM 1312 N N . VAL A 1 180 ? 15.634 8.503 -7.680 1.00 73.31 180 VAL A N 1
ATOM 1313 C CA . VAL A 1 180 ? 16.854 9.323 -7.735 1.00 73.31 180 VAL A CA 1
ATOM 1314 C C . VAL A 1 180 ? 17.635 9.261 -6.427 1.00 73.31 180 VAL A C 1
ATOM 1316 O O . VAL A 1 180 ? 17.060 9.138 -5.340 1.00 73.31 180 VAL A O 1
ATOM 1319 N N . ASP A 1 181 ? 18.955 9.401 -6.531 1.00 77.94 181 ASP A N 1
ATOM 1320 C CA . ASP A 1 181 ? 19.854 9.361 -5.380 1.00 77.94 181 ASP A CA 1
ATOM 1321 C C . ASP A 1 181 ? 19.529 10.466 -4.361 1.00 77.94 181 ASP A C 1
ATOM 1323 O O . ASP A 1 181 ? 19.394 11.658 -4.674 1.00 77.94 181 ASP A O 1
ATOM 1327 N N . GLY A 1 182 ? 19.418 10.054 -3.098 1.00 81.12 182 GLY A N 1
ATOM 1328 C CA . GLY A 1 182 ? 19.114 10.947 -1.982 1.00 81.12 182 GLY A CA 1
ATOM 1329 C C . GLY A 1 182 ? 17.659 11.422 -1.918 1.00 81.12 182 GLY A C 1
ATOM 1330 O O . GLY A 1 182 ? 17.375 12.365 -1.175 1.00 81.12 182 GLY A O 1
ATOM 1331 N N . GLY A 1 183 ? 16.741 10.801 -2.671 1.00 83.31 183 GLY A N 1
ATOM 1332 C CA . GLY A 1 183 ? 15.307 10.983 -2.459 1.00 83.31 183 GLY A CA 1
ATOM 1333 C C . GLY A 1 183 ? 14.905 10.611 -1.035 1.00 83.31 183 GLY A C 1
ATOM 1334 O O . GLY A 1 183 ? 15.348 9.602 -0.487 1.00 83.31 183 GLY A O 1
ATOM 1335 N N . ASN A 1 184 ? 14.099 11.459 -0.408 1.00 86.00 184 ASN A N 1
ATOM 1336 C CA . ASN A 1 184 ? 13.661 11.279 0.968 1.00 86.00 184 ASN A CA 1
ATOM 1337 C C . ASN A 1 184 ? 12.268 11.870 1.165 1.00 86.00 184 ASN A C 1
ATOM 1339 O O . ASN A 1 184 ? 11.778 12.641 0.353 1.00 86.00 184 ASN A O 1
ATOM 1343 N N . PHE A 1 185 ? 11.608 11.508 2.253 1.00 86.75 185 PHE A N 1
ATOM 1344 C CA . PHE A 1 185 ? 10.398 12.198 2.662 1.00 86.75 185 PHE A CA 1
ATOM 1345 C C . PHE A 1 185 ? 10.628 12.723 4.068 1.00 86.75 185 PHE A C 1
ATOM 1347 O O . PHE A 1 185 ? 10.909 11.950 4.986 1.00 86.75 185 PHE A O 1
ATOM 1354 N N . ASN A 1 186 ? 10.562 14.044 4.224 1.00 87.00 186 ASN A N 1
ATOM 1355 C CA . ASN A 1 186 ? 10.803 14.680 5.511 1.00 87.00 186 ASN A CA 1
ATOM 1356 C C . ASN A 1 186 ? 9.823 14.163 6.571 1.00 87.00 186 ASN A C 1
ATOM 1358 O O . ASN A 1 186 ? 8.689 13.777 6.277 1.00 87.00 186 ASN A O 1
ATOM 1362 N N . VAL A 1 187 ? 10.258 14.198 7.832 1.00 88.94 187 VAL A N 1
ATOM 1363 C CA . VAL A 1 187 ? 9.397 13.852 8.967 1.00 88.94 187 VAL A CA 1
ATOM 1364 C C . VAL A 1 187 ? 8.148 14.731 8.930 1.00 88.94 187 VAL A C 1
ATOM 1366 O O . VAL A 1 187 ? 8.237 15.958 8.976 1.00 88.94 187 VAL A O 1
ATOM 1369 N N . HIS A 1 188 ? 6.985 14.095 8.866 1.00 88.25 188 HIS A N 1
ATOM 1370 C CA . HIS A 1 188 ? 5.690 14.754 8.772 1.00 88.25 188 HIS A CA 1
ATOM 1371 C C . HIS A 1 188 ? 4.625 13.916 9.485 1.00 88.25 188 HIS A C 1
ATOM 1373 O O . HIS A 1 188 ? 4.876 12.791 9.913 1.00 88.25 188 HIS A O 1
ATOM 1379 N N . ILE A 1 189 ? 3.440 14.501 9.631 1.00 89.31 189 ILE A N 1
ATOM 1380 C CA . ILE A 1 189 ? 2.244 13.807 10.095 1.00 89.31 189 ILE A CA 1
ATOM 1381 C C . ILE A 1 189 ? 1.318 13.753 8.891 1.00 89.31 189 ILE A C 1
ATOM 1383 O O . ILE A 1 189 ? 1.009 14.805 8.341 1.00 89.31 189 ILE A O 1
ATOM 1387 N N . ASP A 1 190 ? 0.874 12.562 8.492 1.00 88.81 190 ASP A N 1
ATOM 1388 C CA . ASP A 1 190 ? -0.031 12.424 7.349 1.00 88.81 190 ASP A CA 1
ATOM 1389 C C . ASP A 1 190 ? -1.284 13.281 7.539 1.00 88.81 190 ASP A C 1
ATOM 1391 O O . ASP A 1 190 ? -1.578 14.142 6.713 1.00 88.81 190 ASP A O 1
ATOM 1395 N N . ASN A 1 191 ? -1.995 13.088 8.652 1.00 89.00 191 ASN A N 1
ATOM 1396 C CA . ASN A 1 191 ? -3.214 13.825 8.958 1.00 89.00 191 ASN A CA 1
ATOM 1397 C C . ASN A 1 191 ? -2.964 14.957 9.973 1.00 89.00 191 ASN A C 1
ATOM 1399 O O . ASN A 1 191 ? -2.808 14.724 11.171 1.00 89.00 191 ASN A O 1
ATOM 1403 N N . HIS A 1 192 ? -3.009 16.206 9.505 1.00 83.06 192 HIS A N 1
ATOM 1404 C CA . HIS A 1 192 ? -2.898 17.413 10.341 1.00 83.06 192 HIS A CA 1
ATOM 1405 C C . HIS A 1 192 ? -4.241 17.903 10.935 1.00 83.06 192 HIS A C 1
ATOM 1407 O O . HIS A 1 192 ? -4.321 19.005 11.487 1.00 83.06 192 HIS A O 1
ATOM 1413 N N . GLY A 1 193 ? -5.311 17.118 10.810 1.00 82.00 193 GLY A N 1
ATOM 1414 C CA . GLY A 1 193 ? -6.663 17.429 11.265 1.00 82.00 193 GLY A CA 1
ATOM 1415 C C . GLY A 1 193 ? -7.448 18.362 10.331 1.00 82.00 193 GLY A C 1
ATOM 1416 O O . GLY A 1 193 ? -7.147 18.541 9.149 1.00 82.00 193 GLY A O 1
ATOM 1417 N N . ASN A 1 194 ? -8.478 19.011 10.881 1.00 84.50 194 ASN A N 1
ATOM 1418 C CA . ASN A 1 194 ? -9.438 19.869 10.172 1.00 84.50 194 ASN A CA 1
ATOM 1419 C C . ASN A 1 194 ? -10.357 19.109 9.202 1.00 84.50 194 ASN A C 1
ATOM 1421 O O . ASN A 1 194 ? -11.366 18.545 9.615 1.00 84.50 194 ASN A O 1
ATOM 1425 N N . LYS A 1 195 ? -10.051 19.177 7.902 1.00 8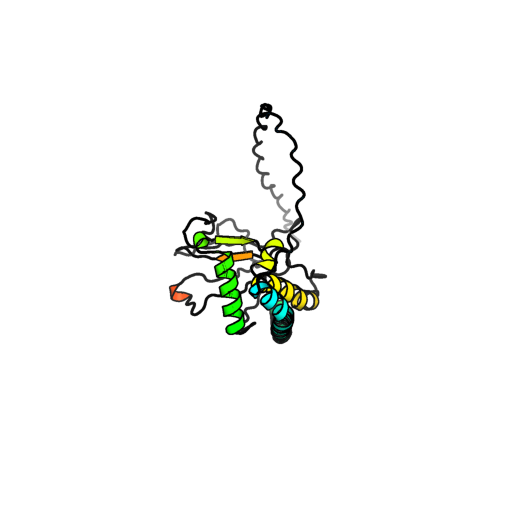4.38 195 LYS A N 1
ATOM 1426 C CA . LYS A 1 195 ? -10.837 18.574 6.817 1.00 84.38 195 LYS A CA 1
ATOM 1427 C C . LYS A 1 195 ? -10.272 17.229 6.373 1.00 84.38 195 LYS A C 1
ATOM 1429 O O . LYS A 1 195 ? -10.955 16.518 5.644 1.00 84.38 195 LYS A O 1
ATOM 1434 N N . ASP A 1 196 ? -9.047 16.909 6.783 1.00 85.81 196 ASP A N 1
ATOM 1435 C CA . ASP A 1 196 ? -8.447 15.612 6.523 1.00 85.81 196 ASP A CA 1
ATOM 1436 C C . ASP A 1 196 ? -9.012 14.587 7.513 1.00 85.81 196 ASP A C 1
ATOM 1438 O O . ASP A 1 196 ? -8.967 14.760 8.734 1.00 85.81 196 ASP A O 1
ATOM 1442 N N . ARG A 1 197 ? -9.626 13.546 6.952 1.00 85.81 197 ARG A N 1
ATOM 1443 C CA . ARG A 1 197 ? -10.323 12.490 7.688 1.00 85.81 197 ARG A CA 1
ATOM 1444 C C . ARG A 1 197 ? -9.560 11.168 7.672 1.00 85.81 197 ARG A C 1
ATOM 1446 O O . ARG A 1 197 ? -10.119 10.173 8.118 1.00 85.81 197 ARG A O 1
ATOM 1453 N N . ARG A 1 198 ? -8.321 11.135 7.168 1.00 88.19 198 ARG A N 1
ATOM 1454 C CA . ARG A 1 198 ? -7.507 9.914 7.132 1.00 88.19 198 ARG A CA 1
ATOM 1455 C C . ARG A 1 198 ? -7.225 9.423 8.550 1.00 88.19 198 ARG A C 1
ATOM 1457 O O . ARG A 1 198 ? -6.697 10.165 9.373 1.00 88.19 198 ARG A O 1
ATOM 1464 N N . VAL A 1 199 ? -7.583 8.176 8.833 1.00 86.75 199 VAL A N 1
ATOM 1465 C CA . VAL A 1 199 ? -7.346 7.540 10.145 1.00 86.75 199 VAL A CA 1
ATOM 1466 C C . VAL A 1 199 ? -6.303 6.430 10.047 1.00 86.75 199 VAL A C 1
ATOM 1468 O O . VAL A 1 199 ? -5.597 6.164 11.013 1.00 86.75 199 VAL A O 1
ATOM 1471 N N . LEU A 1 200 ? -6.193 5.802 8.878 1.00 87.81 200 LEU A N 1
ATOM 1472 C CA . LEU A 1 200 ? -5.294 4.692 8.611 1.00 87.81 200 LEU A CA 1
ATOM 1473 C C . LEU A 1 200 ? -4.484 4.999 7.351 1.00 87.81 200 LEU A C 1
ATOM 1475 O O . LEU A 1 200 ? -5.060 5.344 6.319 1.00 87.81 200 LEU A O 1
ATOM 1479 N N . THR A 1 201 ? -3.167 4.839 7.444 1.00 92.12 201 THR A N 1
ATOM 1480 C CA . THR A 1 201 ? -2.261 4.847 6.291 1.00 92.12 201 THR A CA 1
ATOM 1481 C C . THR A 1 201 ? -1.791 3.416 6.053 1.00 92.12 201 THR A C 1
ATOM 1483 O O . THR A 1 201 ? -1.310 2.760 6.975 1.00 92.12 201 THR A O 1
ATOM 1486 N N . LEU A 1 202 ? -1.914 2.936 4.815 1.00 92.56 202 LEU A N 1
ATOM 1487 C CA . LEU A 1 202 ? -1.338 1.668 4.374 1.00 92.56 202 LEU A CA 1
ATOM 1488 C C . LEU A 1 202 ? -0.252 1.945 3.339 1.00 92.56 202 LEU A C 1
ATOM 1490 O O . LEU A 1 202 ? -0.478 2.688 2.385 1.00 92.56 202 LEU A O 1
ATOM 1494 N N . ILE A 1 203 ? 0.910 1.317 3.511 1.00 94.81 203 ILE A N 1
ATOM 1495 C CA . ILE A 1 203 ? 2.023 1.395 2.563 1.00 94.81 203 ILE A CA 1
ATOM 1496 C C . ILE A 1 203 ? 2.344 -0.023 2.105 1.00 94.81 203 ILE A C 1
ATOM 1498 O O . ILE A 1 203 ? 2.590 -0.903 2.927 1.00 94.81 203 ILE A O 1
ATOM 1502 N N . TYR A 1 204 ? 2.342 -0.243 0.790 1.00 96.00 204 TYR A N 1
ATOM 1503 C CA . TYR A 1 204 ? 2.725 -1.517 0.188 1.00 96.00 204 TYR A CA 1
ATOM 1504 C C . TYR A 1 204 ? 4.012 -1.353 -0.619 1.00 96.00 204 TYR A C 1
ATOM 1506 O O . TYR A 1 204 ? 4.049 -0.629 -1.616 1.00 96.00 204 TYR A O 1
ATOM 1514 N N . TYR A 1 205 ? 5.080 -2.010 -0.167 1.00 96.44 205 TYR A N 1
ATOM 1515 C CA . TYR A 1 205 ? 6.394 -1.941 -0.802 1.00 96.44 205 TYR A CA 1
ATOM 1516 C C . TYR A 1 205 ? 6.530 -2.979 -1.920 1.00 96.44 205 TYR A C 1
ATOM 1518 O O . TYR A 1 205 ? 6.180 -4.142 -1.749 1.00 96.44 205 TYR A O 1
ATOM 1526 N N . MET A 1 206 ? 7.096 -2.559 -3.056 1.00 95.94 206 MET A N 1
ATOM 1527 C CA . MET A 1 206 ? 7.256 -3.378 -4.269 1.00 95.94 206 MET A CA 1
ATOM 1528 C C . MET A 1 206 ? 8.713 -3.381 -4.776 1.00 95.94 206 MET A C 1
ATOM 1530 O O . MET A 1 206 ? 8.975 -3.266 -5.976 1.00 95.94 206 MET A O 1
ATOM 1534 N N . ASN A 1 207 ? 9.680 -3.470 -3.858 1.00 94.62 207 ASN A N 1
ATOM 1535 C CA . ASN A 1 207 ? 11.116 -3.375 -4.150 1.00 94.62 207 ASN A CA 1
ATOM 1536 C C . ASN A 1 207 ? 11.796 -4.755 -4.011 1.00 94.62 207 ASN A C 1
ATOM 1538 O O . ASN A 1 207 ? 12.278 -5.085 -2.926 1.00 94.62 207 ASN A O 1
ATOM 1542 N N . PRO A 1 208 ? 11.821 -5.595 -5.065 1.00 94.38 208 PRO A N 1
ATOM 1543 C CA . PRO A 1 208 ? 12.417 -6.926 -4.979 1.00 94.38 208 PRO A CA 1
ATOM 1544 C C . PRO A 1 208 ? 13.926 -6.839 -4.726 1.00 94.38 208 PRO A C 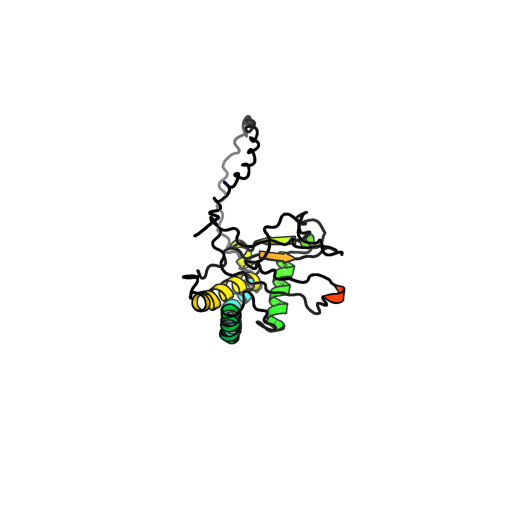1
ATOM 1546 O O . PRO A 1 208 ? 14.622 -6.050 -5.364 1.00 94.38 208 PRO A O 1
ATOM 1549 N N . GLY A 1 209 ? 14.426 -7.669 -3.807 1.00 93.94 209 GLY A N 1
ATOM 1550 C CA . GLY A 1 209 ? 15.852 -7.721 -3.465 1.00 93.94 209 GLY A CA 1
ATOM 1551 C C . GLY A 1 209 ? 16.383 -6.470 -2.759 1.00 93.94 209 GLY A C 1
ATOM 1552 O O . GLY A 1 209 ? 17.586 -6.230 -2.790 1.00 93.94 209 GLY A O 1
ATOM 1553 N N . TYR A 1 210 ? 15.499 -5.667 -2.164 1.00 94.56 210 TYR A N 1
ATOM 1554 C CA . TYR A 1 210 ? 15.879 -4.450 -1.462 1.00 94.56 210 TYR A CA 1
ATOM 1555 C C . TYR A 1 210 ? 16.780 -4.727 -0.249 1.00 94.56 210 TYR A C 1
ATOM 1557 O O . TYR A 1 210 ? 16.434 -5.512 0.633 1.00 94.56 210 TYR A O 1
ATOM 1565 N N . ASP A 1 211 ? 17.915 -4.030 -0.198 1.00 93.94 211 ASP A N 1
ATOM 1566 C CA . ASP A 1 211 ? 18.877 -4.034 0.901 1.00 93.94 211 ASP A CA 1
ATOM 1567 C C . ASP A 1 211 ? 19.030 -2.615 1.459 1.00 93.94 211 ASP A C 1
ATOM 1569 O O . ASP A 1 211 ? 19.695 -1.750 0.883 1.00 93.94 211 ASP A O 1
ATOM 1573 N N . SER A 1 212 ? 18.432 -2.387 2.625 1.00 92.56 212 SER A N 1
ATOM 1574 C CA . SER A 1 212 ? 18.407 -1.075 3.269 1.00 92.56 212 SER A CA 1
ATOM 1575 C C . SER A 1 212 ? 19.761 -0.586 3.797 1.00 92.56 212 SER A C 1
ATOM 1577 O O . SER A 1 212 ? 19.893 0.597 4.112 1.00 92.56 212 SER A O 1
ATOM 1579 N N . GLU A 1 213 ? 20.764 -1.457 3.949 1.00 93.19 213 GLU A N 1
ATOM 1580 C CA . GLU A 1 213 ? 22.127 -1.047 4.326 1.00 93.19 213 GLU A CA 1
ATOM 1581 C C . GLU A 1 213 ? 22.867 -0.450 3.125 1.00 93.19 213 GLU A C 1
ATOM 1583 O O . GLU A 1 213 ? 23.709 0.431 3.274 1.00 93.19 213 GLU A O 1
ATOM 1588 N N . ARG A 1 214 ? 22.529 -0.905 1.915 1.00 92.62 214 ARG A N 1
ATOM 1589 C CA . ARG A 1 214 ? 23.162 -0.451 0.670 1.00 92.62 214 ARG A CA 1
ATOM 1590 C C . ARG A 1 214 ? 22.381 0.644 -0.038 1.00 92.62 214 ARG A C 1
ATOM 1592 O O . ARG A 1 214 ? 22.983 1.491 -0.686 1.00 92.62 214 ARG A O 1
ATOM 1599 N N . GLN A 1 215 ? 21.054 0.588 0.038 1.00 91.50 215 GLN A N 1
ATOM 1600 C CA . GLN A 1 215 ? 20.154 1.402 -0.783 1.00 91.50 215 GLN A CA 1
ATOM 1601 C C . GLN A 1 215 ? 19.457 2.523 0.004 1.00 91.50 215 GLN A C 1
ATOM 1603 O O . GLN A 1 215 ? 18.734 3.316 -0.591 1.00 91.50 215 GLN A O 1
ATOM 1608 N N . GLY A 1 216 ? 19.661 2.623 1.323 1.00 91.31 216 GLY A N 1
ATOM 1609 C CA . GLY A 1 216 ? 19.025 3.661 2.140 1.00 91.31 216 GLY A CA 1
ATOM 1610 C C . GLY A 1 216 ? 17.525 3.413 2.297 1.00 91.31 216 GLY A C 1
ATOM 1611 O O . GLY A 1 216 ? 17.160 2.328 2.721 1.00 91.31 216 GLY A O 1
ATOM 1612 N N . GLY A 1 217 ? 16.674 4.413 2.021 1.00 89.69 217 GLY A N 1
ATOM 1613 C CA . GLY A 1 217 ? 15.229 4.244 1.755 1.00 89.69 217 GLY A CA 1
ATOM 1614 C C . GLY A 1 217 ? 14.324 3.740 2.892 1.00 89.69 217 GLY A C 1
ATOM 1615 O O . GLY A 1 217 ? 13.188 3.339 2.634 1.00 89.69 217 GLY A O 1
ATOM 1616 N N . ARG A 1 218 ? 14.793 3.712 4.145 1.00 92.38 218 ARG A N 1
ATOM 1617 C CA . ARG A 1 218 ? 14.032 3.142 5.271 1.00 92.38 218 ARG A CA 1
ATOM 1618 C C . ARG A 1 218 ? 12.861 4.024 5.681 1.00 92.38 218 ARG A C 1
ATOM 1620 O O . ARG A 1 218 ? 13.014 5.228 5.870 1.00 92.38 218 ARG A O 1
ATOM 1627 N N . PHE A 1 219 ? 11.720 3.390 5.931 1.00 92.44 219 PHE A N 1
ATOM 1628 C CA . PHE A 1 219 ? 10.648 4.013 6.691 1.00 92.44 219 PHE A CA 1
ATOM 1629 C C . PHE A 1 219 ? 10.977 3.960 8.181 1.00 92.44 219 PHE A C 1
ATOM 1631 O O . PHE A 1 219 ? 11.288 2.897 8.719 1.00 92.44 219 PHE A O 1
ATOM 1638 N N . VAL A 1 220 ? 10.916 5.116 8.835 1.00 91.69 220 VAL A N 1
ATOM 1639 C CA . VAL A 1 220 ? 11.186 5.254 10.266 1.00 91.69 220 VAL A CA 1
ATOM 1640 C C . VAL A 1 220 ? 9.933 5.837 10.919 1.00 91.69 220 VAL A C 1
ATOM 1642 O O . VAL A 1 220 ? 9.714 7.047 10.808 1.00 91.69 220 VAL A O 1
ATOM 1645 N N . PRO A 1 221 ? 9.088 5.014 11.571 1.00 89.50 221 PRO A N 1
ATOM 1646 C CA . PRO A 1 221 ? 7.955 5.539 12.318 1.00 89.50 221 PRO A CA 1
ATOM 1647 C C . PRO A 1 221 ? 8.475 6.387 13.482 1.00 89.50 221 PRO A C 1
ATOM 1649 O O . PRO A 1 221 ? 9.423 6.009 14.173 1.00 89.50 221 PRO A O 1
ATOM 1652 N N . TRP A 1 222 ? 7.859 7.548 13.693 1.00 85.19 222 TRP A N 1
ATOM 1653 C CA . TRP A 1 222 ? 8.196 8.437 14.799 1.00 85.19 222 TRP A CA 1
ATOM 1654 C C . TRP A 1 222 ? 6.979 8.616 15.703 1.00 85.19 222 TRP A C 1
ATOM 1656 O O . TRP A 1 222 ? 5.916 9.029 15.242 1.00 85.19 222 TRP A O 1
ATOM 1666 N N . GLU A 1 223 ? 7.134 8.306 16.989 1.00 82.19 223 GLU A N 1
ATOM 1667 C CA . GLU A 1 223 ? 6.064 8.428 17.978 1.00 82.19 223 GLU A CA 1
ATOM 1668 C C . GLU A 1 223 ? 6.188 9.748 18.745 1.00 82.19 223 GLU A C 1
ATOM 1670 O O . GLU A 1 223 ? 7.263 10.117 19.225 1.00 82.19 223 GLU A O 1
ATOM 1675 N N . ILE A 1 224 ? 5.071 10.467 18.872 1.00 72.88 224 ILE A N 1
ATOM 1676 C CA . ILE A 1 224 ? 4.979 11.634 19.751 1.00 72.88 224 ILE A CA 1
ATOM 1677 C C . ILE A 1 224 ? 4.629 11.119 21.144 1.00 72.88 224 ILE A C 1
ATOM 1679 O O . ILE A 1 224 ? 3.493 10.721 21.389 1.00 72.88 224 ILE A O 1
ATOM 1683 N N . THR A 1 225 ? 5.592 11.133 22.059 1.00 75.12 225 THR A N 1
ATOM 1684 C CA . THR A 1 225 ? 5.335 10.874 23.478 1.00 75.12 225 THR A CA 1
ATOM 1685 C C . THR A 1 225 ? 4.914 12.173 24.174 1.00 75.12 225 THR A C 1
ATOM 1687 O O . THR A 1 225 ? 5.428 13.245 23.853 1.00 75.12 225 THR A O 1
ATOM 1690 N N . GLU A 1 226 ? 3.973 12.106 25.124 1.00 67.19 226 GLU A N 1
ATOM 1691 C CA . GLU A 1 226 ? 3.499 13.285 25.881 1.00 67.19 226 GLU A CA 1
ATOM 1692 C C . GLU A 1 226 ? 4.622 13.971 26.685 1.00 67.19 226 GLU A C 1
ATOM 1694 O O . GLU A 1 226 ? 4.546 15.165 26.970 1.00 67.19 226 GLU A O 1
ATOM 1699 N N . ASP A 1 227 ? 5.696 13.235 26.978 1.00 66.00 227 ASP A N 1
ATOM 1700 C CA . ASP A 1 227 ? 6.889 13.726 27.671 1.00 66.00 227 ASP A CA 1
ATOM 1701 C C . ASP A 1 227 ? 7.911 14.403 26.742 1.00 66.00 227 ASP A C 1
ATOM 1703 O O . ASP A 1 227 ? 8.946 14.891 27.205 1.00 66.00 227 ASP A O 1
ATOM 1707 N N . ALA A 1 228 ? 7.660 14.442 25.428 1.00 55.94 228 ALA A N 1
ATOM 1708 C CA . ALA A 1 228 ? 8.544 15.134 24.505 1.00 55.94 228 ALA A CA 1
ATOM 1709 C C . ALA A 1 228 ? 8.473 16.648 24.784 1.00 55.94 228 ALA A C 1
ATOM 1711 O O . ALA A 1 228 ? 7.399 17.249 24.656 1.00 55.94 228 ALA A O 1
ATOM 1712 N N . PRO A 1 229 ? 9.592 17.303 25.155 1.00 53.12 229 PRO A N 1
ATOM 1713 C CA . PRO A 1 229 ? 9.588 18.739 25.378 1.00 53.12 229 PRO A CA 1
ATOM 1714 C C . PRO A 1 229 ? 9.084 19.447 24.110 1.00 53.12 229 PRO A C 1
ATOM 1716 O O . PRO A 1 229 ? 9.391 18.998 23.000 1.00 53.12 229 PRO A O 1
ATOM 1719 N N . PRO A 1 230 ? 8.313 20.545 24.238 1.00 55.59 230 PRO A N 1
ATOM 1720 C CA . PRO A 1 230 ? 7.837 21.295 23.083 1.00 55.59 230 PRO A CA 1
ATOM 1721 C C . PRO A 1 230 ? 9.033 21.648 22.197 1.00 55.59 230 PRO A C 1
ATOM 1723 O O . PRO A 1 230 ? 9.951 22.337 22.642 1.00 55.59 230 PRO A O 1
ATOM 1726 N N . LYS A 1 231 ? 9.044 21.116 20.966 1.00 53.72 231 LYS A N 1
ATOM 1727 C CA . LYS A 1 231 ? 10.165 21.230 20.027 1.00 53.72 231 LYS A CA 1
ATOM 1728 C C . LYS A 1 231 ? 10.501 22.702 19.784 1.00 53.72 231 LYS A C 1
ATOM 1730 O O . LYS A 1 231 ? 9.821 23.379 19.017 1.00 53.72 231 LYS A O 1
ATOM 1735 N N . THR A 1 232 ? 11.562 23.195 20.415 1.00 51.91 232 THR A N 1
ATOM 1736 C CA . THR A 1 232 ? 12.234 24.438 20.011 1.00 51.91 232 THR A CA 1
ATOM 1737 C C . THR A 1 232 ? 13.355 24.179 19.013 1.00 51.91 232 THR A C 1
ATOM 1739 O O . THR A 1 232 ? 13.856 25.129 18.421 1.00 51.91 232 THR A O 1
ATOM 1742 N N . GLU A 1 233 ? 13.734 22.917 18.799 1.00 45.38 233 GLU A N 1
ATOM 1743 C CA . GLU A 1 233 ? 14.808 22.542 17.885 1.00 45.38 233 GLU A CA 1
ATOM 1744 C C . GLU A 1 233 ? 14.295 21.610 16.778 1.00 45.38 233 GLU A C 1
ATOM 1746 O O . GLU A 1 233 ? 13.466 20.727 17.040 1.00 45.38 233 GLU A O 1
ATOM 1751 N N . PRO A 1 234 ? 14.735 21.827 15.524 1.00 51.06 234 PRO A N 1
ATOM 1752 C CA . PRO A 1 234 ? 14.419 20.932 14.421 1.00 51.06 234 PRO A CA 1
ATOM 1753 C C . PRO A 1 234 ? 14.966 19.524 14.714 1.00 51.06 234 PRO A C 1
ATOM 1755 O O . PRO A 1 234 ? 15.979 19.394 15.404 1.00 51.06 234 PRO A O 1
ATOM 1758 N N . PRO A 1 235 ? 14.307 18.461 14.215 1.00 52.47 235 PRO A N 1
ATOM 1759 C CA . PRO A 1 235 ? 14.799 17.101 14.393 1.00 52.47 235 PRO A CA 1
ATOM 1760 C C . PRO A 1 235 ? 16.236 16.978 13.857 1.00 52.47 235 PRO A C 1
ATOM 1762 O O . PRO A 1 235 ? 16.568 17.644 12.869 1.00 52.47 235 PRO A O 1
ATOM 1765 N N . PRO A 1 236 ? 17.088 16.149 14.489 1.00 50.09 236 PRO A N 1
ATOM 1766 C CA . PRO A 1 236 ? 18.445 15.929 14.014 1.00 50.09 236 PRO A CA 1
ATOM 1767 C C . PRO A 1 236 ? 18.388 15.447 12.565 1.00 50.09 236 PRO A C 1
ATOM 1769 O O . PRO A 1 236 ? 17.705 14.472 12.251 1.00 50.09 236 PRO A O 1
ATOM 1772 N N . GLN A 1 237 ? 19.073 16.164 11.676 1.00 49.31 237 GLN A N 1
ATOM 1773 C CA . GLN A 1 237 ? 19.223 15.724 10.297 1.00 49.31 237 GLN A CA 1
ATOM 1774 C C . GLN A 1 237 ? 20.053 14.440 10.312 1.00 49.31 237 GLN A C 1
ATOM 1776 O O . GLN A 1 237 ? 21.176 14.435 10.817 1.00 49.31 237 GLN A O 1
ATOM 1781 N N . LEU A 1 238 ? 19.483 13.347 9.802 1.00 42.69 238 LEU A N 1
ATOM 1782 C CA . LEU A 1 238 ? 20.239 12.124 9.558 1.00 42.69 238 LEU A CA 1
ATOM 1783 C C . LEU A 1 238 ? 21.324 12.460 8.531 1.00 42.69 238 LEU A C 1
ATOM 1785 O O . LEU A 1 238 ? 21.014 12.939 7.440 1.00 42.69 238 LEU A O 1
ATOM 1789 N N . SER A 1 239 ? 22.590 12.273 8.901 1.00 41.56 239 SER A N 1
ATOM 1790 C CA . SER A 1 239 ? 23.703 12.418 7.967 1.00 41.56 239 SER A CA 1
ATOM 1791 C C . SER A 1 239 ? 23.592 11.325 6.907 1.00 41.56 239 SER A C 1
ATOM 1793 O O . SER A 1 239 ? 23.594 10.145 7.260 1.00 41.56 239 SER A O 1
ATOM 1795 N N . SER A 1 240 ? 23.463 11.744 5.647 1.00 47.38 240 SER A N 1
ATOM 1796 C CA . SER A 1 240 ? 23.566 10.900 4.449 1.00 47.38 240 SER A CA 1
ATOM 1797 C C . SER A 1 240 ? 24.882 10.141 4.386 1.00 47.38 240 SER A C 1
ATOM 1799 O O . SER A 1 240 ? 25.908 10.795 4.697 1.00 47.38 240 SER A O 1
#